Protein AF-A0AAN8IEJ6-F1 (afdb_monomer)

Solvent-accessible surface area (backbone atoms only — not comparable to full-atom values): 10299 Å² total; per-residue (Å²): 140,83,86,82,82,81,81,81,78,80,77,77,80,78,71,80,78,76,84,68,76,41,71,84,21,54,38,73,92,54,50,88,77,62,82,67,82,47,69,69,46,68,77,60,59,61,38,19,25,34,42,68,48,77,97,49,30,25,40,36,41,30,32,62,88,28,48,74,66,34,48,52,48,31,39,48,21,32,50,74,66,76,35,41,46,28,33,42,37,36,37,51,30,57,51,73,94,33,45,66,65,56,45,32,84,62,29,56,61,30,29,32,41,37,38,34,44,41,66,51,95,60,50,49,44,66,50,64,60,29,47,53,73,24,31,83,40,28,25,35,44,34,48,27,35,32,46,29,58,54,79,52,68,32,53,45,66,29,66,45,37,75,43,81,43,64,49,73,41,53,58,83,58,85,64,62,80,54,52,70,70,51,74,132

Sequence (184 aa):
MRLFVVVAVLASTVTPRQIVTVPGCPDLDVLETEVDTSADFLNNLLLCFCKVQEKGNVDVSCLYGSSLEHLGKATTAVKKANLTTNKITFQHIEFADTRLPSFAELAPALASLEIRECTNPEPLIVLENTFKGLETTLKNLTIDSCSLKEIPAAITDLEQLETLVLSNNKIEHVHAPRLSNKKE

Structure (mmCIF, N/CA/C/O backbone):
data_AF-A0AAN8IEJ6-F1
#
_entry.id   AF-A0AAN8IEJ6-F1
#
loop_
_atom_site.group_PDB
_atom_site.id
_atom_site.type_symbol
_atom_site.label_atom_id
_atom_site.label_alt_id
_atom_site.label_comp_id
_atom_site.label_asym_id
_atom_site.label_entity_id
_atom_site.label_seq_id
_atom_site.pdbx_PDB_ins_code
_atom_site.Cartn_x
_atom_site.Cartn_y
_atom_site.Cartn_z
_atom_site.occupancy
_atom_site.B_iso_or_equiv
_atom_site.auth_seq_id
_atom_site.auth_comp_id
_atom_site.auth_asym_id
_atom_site.auth_atom_id
_atom_site.pdbx_PDB_model_num
ATOM 1 N N . MET A 1 1 ? -59.246 -37.304 21.573 1.00 38.09 1 MET A N 1
ATOM 2 C CA . MET A 1 1 ? -57.785 -37.123 21.691 1.00 38.09 1 MET A CA 1
ATOM 3 C C . MET A 1 1 ? -57.309 -36.363 20.453 1.00 38.09 1 MET A C 1
ATOM 5 O O . MET A 1 1 ? -57.205 -3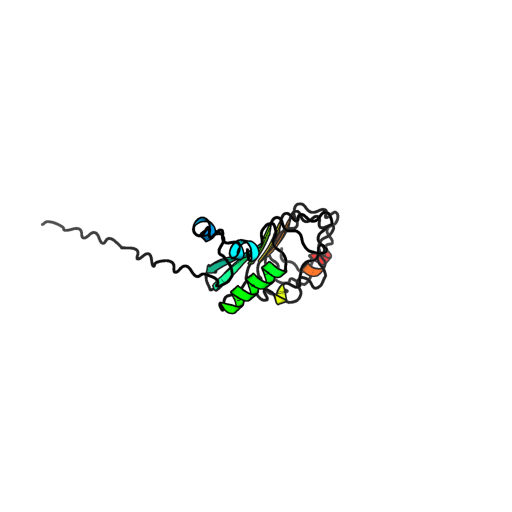6.964 19.396 1.00 38.09 1 MET A O 1
ATOM 9 N N . ARG A 1 2 ? -57.182 -35.029 20.524 1.00 38.94 2 ARG A N 1
ATOM 10 C CA . ARG A 1 2 ? -56.687 -34.186 19.418 1.00 38.94 2 ARG A CA 1
ATOM 11 C C . ARG A 1 2 ? -55.358 -33.581 19.863 1.00 38.94 2 ARG A C 1
ATOM 13 O O . ARG A 1 2 ? -55.323 -32.864 20.857 1.00 38.94 2 ARG A O 1
ATOM 20 N N . LEU A 1 3 ? -54.289 -33.955 19.169 1.00 35.56 3 LEU A N 1
ATOM 21 C CA . LEU A 1 3 ? -52.918 -33.532 19.430 1.00 35.56 3 LEU A CA 1
ATOM 22 C C . LEU A 1 3 ? -52.717 -32.150 18.784 1.00 35.56 3 LEU A C 1
ATOM 24 O O . LEU A 1 3 ? -52.761 -32.039 17.561 1.00 35.56 3 LEU A O 1
ATOM 28 N N . PHE A 1 4 ? -52.562 -31.095 19.585 1.00 39.72 4 PHE A N 1
ATOM 29 C CA . PHE A 1 4 ? -52.187 -29.770 19.084 1.00 39.72 4 PHE A CA 1
ATOM 30 C C . PHE A 1 4 ? -50.665 -29.716 18.933 1.00 39.72 4 PHE A C 1
ATOM 32 O O . PHE A 1 4 ? -49.935 -29.761 19.920 1.00 39.72 4 PHE A O 1
ATOM 39 N N . VAL A 1 5 ? -50.189 -29.648 17.690 1.00 43.25 5 VAL A N 1
ATOM 40 C CA . VAL A 1 5 ? -48.779 -29.405 17.367 1.00 43.25 5 VAL A CA 1
ATOM 41 C C . VAL A 1 5 ? -48.543 -27.898 17.440 1.00 43.25 5 VAL A C 1
ATOM 43 O O . VAL A 1 5 ? -49.084 -27.142 16.636 1.00 43.25 5 VAL A O 1
ATOM 46 N N . VAL A 1 6 ? -47.760 -27.455 18.424 1.00 44.28 6 VAL A N 1
ATOM 47 C CA . VAL A 1 6 ? -47.304 -26.065 18.533 1.00 44.28 6 VAL A CA 1
ATOM 48 C C . VAL A 1 6 ? -46.067 -25.916 17.652 1.00 44.28 6 VAL A C 1
ATOM 50 O O . VAL A 1 6 ? -44.999 -26.426 17.979 1.00 44.28 6 VAL A O 1
ATOM 53 N N . VAL A 1 7 ? -46.217 -25.246 16.510 1.00 43.94 7 VAL A N 1
ATOM 54 C CA . VAL A 1 7 ? -45.091 -24.869 15.648 1.00 43.94 7 VAL A CA 1
ATOM 55 C C . VAL A 1 7 ? -44.471 -23.596 16.224 1.00 43.94 7 VAL A C 1
ATOM 57 O O . VAL A 1 7 ? -45.049 -22.516 16.128 1.00 43.94 7 VAL A O 1
ATOM 60 N N . ALA A 1 8 ? -43.305 -23.728 16.856 1.00 41.97 8 ALA A N 1
ATOM 61 C CA . ALA A 1 8 ? -42.505 -22.594 17.300 1.00 41.97 8 ALA A CA 1
ATOM 62 C C . ALA A 1 8 ? -41.765 -21.998 16.092 1.00 41.97 8 ALA A C 1
ATOM 64 O O . ALA A 1 8 ? -40.787 -22.563 15.605 1.00 41.97 8 ALA A O 1
ATOM 65 N N . VAL A 1 9 ? -42.252 -20.864 15.588 1.00 47.72 9 VAL A N 1
ATOM 66 C CA . VAL A 1 9 ? -41.542 -20.070 14.580 1.00 47.72 9 VAL A CA 1
ATOM 67 C C . VAL A 1 9 ? -40.435 -19.305 15.301 1.00 47.72 9 VAL A C 1
ATOM 69 O O . VAL A 1 9 ? -40.700 -18.358 16.039 1.00 47.72 9 VAL A O 1
ATOM 72 N N . LEU A 1 10 ? -39.188 -19.742 15.118 1.00 44.03 10 LEU A N 1
ATOM 73 C CA . LEU A 1 10 ? -38.006 -18.998 15.545 1.00 44.03 10 LEU A CA 1
ATOM 74 C C . LEU A 1 10 ? -37.894 -17.742 14.673 1.00 44.03 10 LEU A C 1
ATOM 76 O O . LEU A 1 10 ? -37.403 -17.795 13.549 1.00 44.03 10 LEU A O 1
ATOM 80 N N . ALA A 1 11 ? -38.381 -16.612 15.182 1.00 46.47 11 ALA A N 1
ATOM 81 C CA . ALA A 1 11 ? -38.105 -15.310 14.598 1.00 46.47 11 ALA A CA 1
ATOM 82 C C . ALA A 1 11 ? -36.623 -14.986 14.838 1.00 46.47 11 ALA A C 1
ATOM 84 O O . ALA A 1 11 ? -36.228 -14.609 15.940 1.00 46.47 11 ALA A O 1
ATOM 85 N N . SER A 1 12 ? -35.789 -15.166 13.814 1.00 42.94 12 SER A N 1
ATOM 86 C CA . SER A 1 12 ? -34.433 -14.629 13.805 1.00 42.94 12 SER A CA 1
ATOM 87 C C . SER A 1 12 ? -34.532 -13.106 13.859 1.00 42.94 12 SER A C 1
ATOM 89 O O . SER A 1 12 ? -34.929 -12.469 12.882 1.00 42.94 12 SER A O 1
ATOM 91 N N . THR A 1 13 ? -34.211 -12.520 15.009 1.00 40.16 13 THR A N 1
ATOM 92 C CA . THR A 1 13 ? -34.072 -11.073 15.160 1.00 40.16 13 THR A CA 1
ATOM 93 C C . THR A 1 13 ? -32.871 -10.629 14.334 1.00 40.16 13 THR A C 1
ATOM 95 O O . THR A 1 13 ? -31.732 -10.705 14.791 1.00 40.16 13 THR A O 1
ATOM 98 N N . VAL A 1 14 ? -33.117 -10.205 13.096 1.00 42.81 14 VAL A N 1
ATOM 99 C CA . VAL A 1 14 ? -32.136 -9.466 12.303 1.00 42.81 14 VAL A CA 1
ATOM 100 C C . VAL A 1 14 ? -31.975 -8.121 13.001 1.00 42.81 14 VAL A C 1
ATOM 102 O O . VAL A 1 14 ? -32.849 -7.259 12.919 1.00 42.81 14 VAL A O 1
ATOM 105 N N . THR A 1 15 ? -30.902 -7.964 13.771 1.00 43.47 15 THR A N 1
ATOM 106 C CA . THR A 1 15 ? -30.524 -6.656 14.299 1.00 43.47 15 THR A CA 1
ATOM 107 C C . THR A 1 15 ? -30.187 -5.753 13.111 1.00 43.47 15 THR A C 1
ATOM 109 O O . THR A 1 15 ? -29.459 -6.183 12.212 1.00 43.47 15 THR A O 1
ATOM 112 N N . PRO A 1 16 ? -30.725 -4.523 13.045 1.00 42.09 16 PRO A N 1
ATOM 113 C CA . PRO A 1 16 ? -30.372 -3.602 11.976 1.00 42.09 16 PRO A CA 1
ATOM 114 C C . PRO A 1 16 ? -28.863 -3.363 12.043 1.00 42.09 16 PRO A C 1
ATOM 116 O O . PRO A 1 16 ? -28.339 -2.944 13.076 1.00 42.09 16 PRO A O 1
ATOM 119 N N . ARG A 1 17 ? -28.157 -3.698 10.958 1.00 45.62 17 ARG A N 1
ATOM 120 C CA . ARG A 1 17 ? -26.718 -3.470 10.825 1.00 45.62 17 ARG A CA 1
ATOM 121 C C . ARG A 1 17 ? -26.519 -1.960 10.902 1.00 45.62 17 ARG A C 1
ATOM 123 O O . ARG A 1 17 ? -26.881 -1.241 9.977 1.00 45.62 17 ARG A O 1
ATOM 130 N N . GLN A 1 18 ? -26.048 -1.477 12.046 1.00 52.38 18 GLN A N 1
ATOM 131 C CA . GLN A 1 18 ? -25.755 -0.067 12.241 1.00 52.38 18 GLN A CA 1
ATOM 132 C C . GLN A 1 18 ? -24.660 0.283 11.230 1.00 52.38 18 GLN A C 1
ATOM 134 O O . GLN A 1 18 ? -23.562 -0.268 11.304 1.00 52.38 18 GLN A O 1
ATOM 139 N N . ILE A 1 19 ? -24.999 1.087 10.222 1.00 60.91 19 ILE A N 1
ATOM 140 C CA . ILE A 1 19 ? -24.061 1.489 9.173 1.00 60.91 19 ILE A CA 1
ATOM 141 C C . ILE A 1 19 ? -23.029 2.383 9.857 1.00 60.91 19 ILE A C 1
ATOM 143 O O . ILE A 1 19 ? -23.315 3.529 10.201 1.00 60.91 19 ILE A O 1
ATOM 147 N N . VAL A 1 20 ? -21.860 1.819 10.156 1.00 75.94 20 VAL A N 1
ATOM 148 C CA . VAL A 1 20 ? -20.747 2.574 10.726 1.00 75.94 20 VAL A CA 1
ATOM 149 C C . VAL A 1 20 ? -20.082 3.298 9.566 1.00 75.94 20 VAL A C 1
ATOM 151 O O . VAL A 1 20 ? -19.480 2.663 8.708 1.00 75.94 20 VAL A O 1
ATOM 154 N N . THR A 1 21 ? -20.226 4.617 9.526 1.00 87.56 21 THR A N 1
ATOM 155 C CA . THR A 1 21 ? -19.578 5.477 8.532 1.00 87.56 21 THR A CA 1
ATOM 156 C C . THR A 1 21 ? -18.294 6.075 9.105 1.00 87.56 21 THR A C 1
ATOM 158 O O . THR A 1 21 ? -18.127 6.164 10.325 1.00 87.56 21 THR A O 1
ATOM 161 N N . VAL A 1 22 ? -17.372 6.494 8.235 1.00 92.19 22 VAL A N 1
ATOM 162 C CA . VAL A 1 22 ? -16.160 7.229 8.627 1.00 92.19 22 VAL A CA 1
ATOM 163 C C . VAL A 1 22 ? -16.370 8.713 8.308 1.00 92.19 22 VAL A C 1
ATOM 165 O O . VAL A 1 22 ? -16.327 9.093 7.139 1.00 92.19 22 VAL A O 1
ATOM 168 N N . PRO A 1 23 ? -16.598 9.593 9.302 1.00 89.94 23 PRO A N 1
ATOM 169 C CA . PRO A 1 23 ? -16.805 11.013 9.032 1.00 89.94 23 PRO A CA 1
ATOM 170 C C . PRO A 1 23 ? -15.623 11.627 8.272 1.00 89.94 23 PRO A C 1
ATOM 172 O O . PRO A 1 23 ? -14.483 11.565 8.732 1.00 89.94 23 PRO A O 1
ATOM 175 N N . GLY A 1 24 ? -15.896 12.240 7.118 1.00 87.44 24 GLY A N 1
ATOM 176 C CA . GLY A 1 24 ? -14.865 12.828 6.256 1.00 87.44 24 GLY A CA 1
ATOM 177 C C . GLY A 1 24 ? -14.123 11.830 5.359 1.00 87.44 24 GLY A C 1
ATOM 178 O O . GLY A 1 24 ? -13.125 12.212 4.754 1.00 87.44 24 GLY A O 1
ATOM 179 N N . CYS A 1 25 ? -14.590 10.582 5.259 1.00 90.69 25 CYS A N 1
ATOM 180 C CA . CYS A 1 25 ? -14.140 9.626 4.254 1.00 90.69 25 CYS A CA 1
ATOM 181 C C . CYS A 1 25 ? -15.351 8.870 3.673 1.00 90.69 25 CYS A C 1
ATOM 183 O O . CYS A 1 25 ? -15.998 8.119 4.405 1.00 90.69 25 CYS A O 1
ATOM 185 N N . PRO A 1 26 ? -15.693 9.081 2.393 1.00 89.50 26 PRO A N 1
ATOM 186 C CA . PRO A 1 26 ? -16.890 8.496 1.794 1.00 89.50 26 PRO A CA 1
ATOM 187 C C . PRO A 1 26 ? -16.795 6.970 1.678 1.00 89.50 26 PRO A C 1
ATOM 189 O O . PRO A 1 26 ? -15.717 6.437 1.428 1.00 89.50 26 PRO A O 1
ATOM 192 N N . ASP A 1 27 ? -17.923 6.272 1.811 1.00 90.06 27 ASP A N 1
ATOM 193 C CA . ASP A 1 27 ? -18.026 4.836 1.522 1.00 90.06 27 ASP A CA 1
ATOM 194 C C . ASP A 1 27 ? -18.502 4.644 0.077 1.00 90.06 27 ASP A C 1
ATOM 196 O O . ASP A 1 27 ? -19.566 5.139 -0.294 1.00 90.06 27 ASP A O 1
ATOM 200 N N . LEU A 1 28 ? -17.715 3.928 -0.732 1.00 83.25 28 LEU A N 1
ATOM 201 C CA . LEU A 1 28 ? -17.991 3.692 -2.151 1.00 83.25 28 LEU A CA 1
ATOM 202 C C . LEU A 1 28 ? -19.346 3.007 -2.378 1.00 83.25 28 LEU A C 1
ATOM 204 O O . LEU A 1 28 ? -20.030 3.330 -3.346 1.00 83.25 28 LEU A O 1
ATOM 208 N N . ASP A 1 29 ? -19.762 2.123 -1.467 1.00 80.19 29 ASP A N 1
ATOM 209 C CA . ASP A 1 29 ? -21.018 1.373 -1.587 1.00 80.19 29 ASP A CA 1
ATOM 210 C C . ASP A 1 29 ? -22.262 2.263 -1.378 1.00 80.19 29 ASP A C 1
ATOM 212 O O . ASP A 1 29 ? -23.384 1.850 -1.670 1.00 80.19 29 ASP A O 1
ATOM 216 N N . VAL A 1 30 ? -22.082 3.481 -0.854 1.00 75.38 30 VAL A N 1
ATOM 217 C CA . VAL A 1 30 ? -23.169 4.414 -0.503 1.00 75.38 30 VAL A CA 1
ATOM 218 C C . VAL A 1 30 ? -23.300 5.555 -1.525 1.00 75.38 30 VAL A C 1
ATOM 220 O O . VAL A 1 30 ? -24.336 6.220 -1.591 1.00 75.38 30 VAL A O 1
ATOM 223 N N . LEU A 1 31 ? -22.302 5.753 -2.393 1.00 64.94 31 LEU A N 1
ATOM 224 C CA . LEU A 1 31 ? -22.240 6.897 -3.317 1.00 64.94 31 LEU A CA 1
ATOM 225 C C . LEU A 1 31 ? -23.302 6.897 -4.418 1.00 64.94 31 LEU A C 1
ATOM 227 O O . LEU A 1 31 ? -23.597 7.954 -4.968 1.00 64.94 31 LEU A O 1
ATOM 231 N N . GLU A 1 32 ? -23.933 5.760 -4.713 1.00 56.06 32 GLU A N 1
ATOM 232 C CA . GLU A 1 32 ? -25.062 5.717 -5.655 1.00 56.06 32 GLU A CA 1
ATOM 233 C C . GLU A 1 32 ? -26.300 6.472 -5.130 1.00 56.06 32 GLU A C 1
ATOM 235 O O . GLU A 1 32 ? -27.191 6.817 -5.905 1.00 56.06 32 GLU A O 1
ATOM 240 N N . THR A 1 33 ? -26.359 6.753 -3.822 1.00 54.84 33 THR A N 1
ATOM 241 C CA . THR A 1 33 ? -27.535 7.351 -3.167 1.00 54.84 33 THR A CA 1
ATOM 242 C C . THR A 1 33 ? -27.399 8.839 -2.839 1.00 54.84 33 THR A C 1
ATOM 244 O O . THR A 1 33 ? -28.413 9.503 -2.622 1.00 54.84 33 THR A O 1
ATOM 247 N N . GLU A 1 34 ? -26.184 9.390 -2.872 1.00 52.91 34 GLU A N 1
ATOM 248 C CA . GLU A 1 34 ? -25.887 10.782 -2.512 1.00 52.91 34 GLU A CA 1
ATOM 249 C C . GLU A 1 34 ? -25.125 11.479 -3.645 1.00 52.91 34 GLU A C 1
ATOM 251 O O . GLU A 1 34 ? -23.946 11.807 -3.537 1.00 52.91 34 GLU A O 1
ATOM 256 N N . VAL A 1 35 ? -25.802 11.714 -4.772 1.00 54.09 35 VAL A N 1
ATOM 257 C CA . VAL A 1 35 ? -25.254 12.559 -5.842 1.00 54.09 35 VAL A CA 1
ATOM 258 C C . VAL A 1 35 ? -25.532 14.024 -5.496 1.00 54.09 35 VAL A C 1
ATOM 260 O O . VAL A 1 35 ? -26.408 14.665 -6.076 1.00 54.09 35 VAL A O 1
ATOM 263 N N . ASP A 1 36 ? -24.806 14.558 -4.513 1.00 54.06 36 ASP A N 1
ATOM 264 C CA . ASP A 1 36 ? -24.706 16.006 -4.339 1.00 54.06 36 ASP A CA 1
ATOM 265 C C . ASP A 1 36 ? -23.690 16.540 -5.360 1.00 54.06 36 ASP A C 1
ATOM 267 O O . ASP A 1 36 ? -22.479 16.432 -5.194 1.00 54.06 36 ASP A O 1
ATOM 271 N N . THR A 1 37 ? -24.184 17.088 -6.473 1.00 58.44 37 THR A N 1
ATOM 272 C CA . THR A 1 37 ? -23.353 17.641 -7.556 1.00 58.44 37 THR A CA 1
ATOM 273 C C . THR A 1 37 ? -22.782 19.026 -7.235 1.00 58.44 37 THR A C 1
ATOM 275 O O . THR A 1 37 ? -22.435 19.769 -8.159 1.00 58.44 37 THR A O 1
ATOM 278 N N . SER A 1 38 ? -22.754 19.449 -5.969 1.00 61.47 38 SER A N 1
ATOM 279 C CA . SER A 1 38 ? -22.225 20.764 -5.612 1.00 61.47 38 SER A CA 1
ATOM 280 C C . SER A 1 38 ? -20.749 20.902 -6.009 1.00 61.47 38 SER A C 1
ATOM 282 O O . SER A 1 38 ?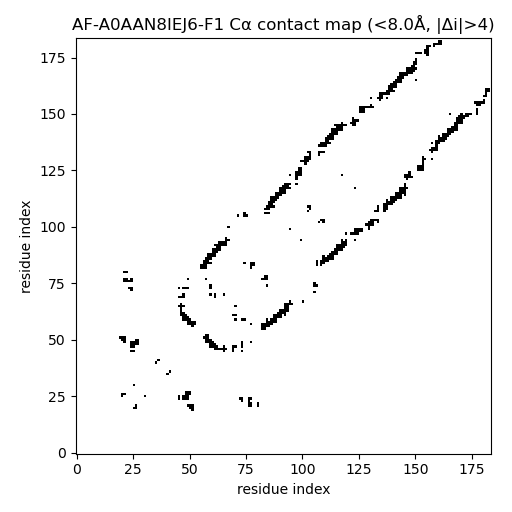 -19.956 19.961 -5.949 1.00 61.47 38 SER A O 1
ATOM 284 N N . ALA A 1 39 ? -20.360 22.108 -6.430 1.00 57.28 39 ALA A N 1
ATOM 285 C CA . ALA A 1 39 ? -18.979 22.395 -6.814 1.00 57.28 39 ALA A CA 1
ATOM 286 C C . ALA A 1 39 ? -17.996 22.140 -5.657 1.00 57.28 39 ALA A C 1
ATOM 288 O O . ALA A 1 39 ? -16.876 21.705 -5.896 1.00 57.28 39 ALA A O 1
ATOM 289 N N . ASP A 1 40 ? -18.426 22.340 -4.408 1.00 57.72 40 ASP A N 1
ATOM 290 C CA . ASP A 1 40 ? -17.618 22.055 -3.219 1.00 57.72 40 ASP A CA 1
ATOM 291 C C . ASP A 1 40 ? -17.417 20.553 -2.991 1.00 57.72 40 ASP A C 1
ATOM 293 O O . ASP A 1 40 ? -16.341 20.155 -2.544 1.00 57.72 40 ASP A O 1
ATOM 297 N N . PHE A 1 41 ? -18.403 19.717 -3.335 1.00 60.38 41 PHE A N 1
ATOM 298 C CA . PHE A 1 41 ? -18.257 18.262 -3.324 1.00 60.38 41 PHE A CA 1
ATOM 299 C C . PHE A 1 41 ? -17.288 17.794 -4.413 1.00 60.38 41 PHE A C 1
ATOM 301 O O . PHE A 1 41 ? -16.382 17.018 -4.128 1.00 60.38 41 PHE A O 1
ATOM 308 N N . LEU A 1 42 ? -17.406 18.324 -5.635 1.00 59.03 42 LEU A N 1
ATOM 309 C CA . LEU A 1 42 ? -16.498 17.993 -6.742 1.00 59.03 42 LEU A CA 1
ATOM 310 C C . LEU A 1 42 ? -15.059 18.479 -6.492 1.00 59.03 42 LEU A C 1
ATOM 312 O O . LEU A 1 42 ? -14.109 17.782 -6.836 1.00 59.03 42 LEU A O 1
ATOM 316 N N . ASN A 1 43 ? -14.890 19.640 -5.853 1.00 53.72 43 ASN A N 1
ATOM 317 C CA . ASN A 1 43 ? -13.579 20.199 -5.502 1.00 53.72 43 ASN A CA 1
ATOM 318 C C . ASN A 1 43 ? -12.935 19.519 -4.280 1.00 53.72 43 ASN A C 1
ATOM 320 O O . ASN A 1 43 ? -11.718 19.584 -4.121 1.00 53.72 43 ASN A O 1
ATOM 324 N N . ASN A 1 44 ? -13.730 18.868 -3.424 1.00 56.53 44 ASN A N 1
ATOM 325 C CA . ASN A 1 44 ? -13.264 18.093 -2.268 1.00 56.53 44 ASN A CA 1
ATOM 326 C C . ASN A 1 44 ? -13.477 16.589 -2.445 1.00 56.53 44 ASN A C 1
ATOM 328 O O . ASN A 1 44 ? -13.488 15.864 -1.446 1.00 56.53 44 ASN A O 1
ATOM 332 N N . LEU A 1 45 ? -13.668 16.126 -3.684 1.00 62.97 45 LEU A N 1
ATOM 333 C CA . LEU A 1 45 ? -13.959 14.732 -3.967 1.00 62.97 45 LEU A CA 1
ATOM 334 C C . LEU A 1 45 ? -12.777 13.893 -3.4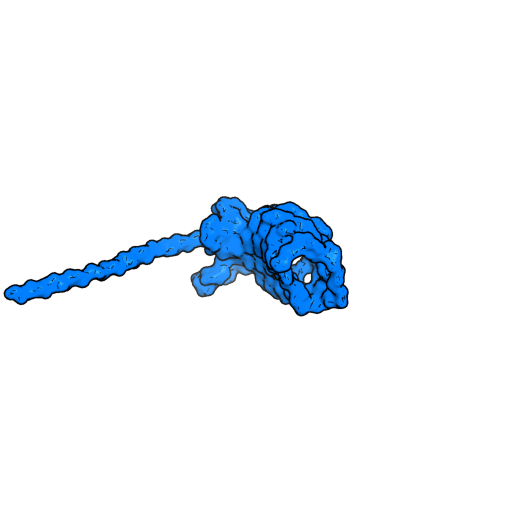78 1.00 62.97 45 LEU A C 1
ATOM 336 O O . LEU A 1 45 ? -11.720 13.833 -4.103 1.00 62.97 45 LEU A O 1
ATOM 340 N N . LEU A 1 46 ? -12.937 13.281 -2.307 1.00 65.44 46 LEU A N 1
ATOM 341 C CA . LEU A 1 46 ? -11.994 12.302 -1.809 1.00 65.44 46 LEU A CA 1
ATOM 342 C C . LEU A 1 46 ? -12.103 11.094 -2.728 1.00 65.44 46 LEU A C 1
ATOM 344 O O . LEU A 1 46 ? -13.063 10.336 -2.669 1.00 65.44 46 LEU A O 1
ATOM 348 N N . LEU A 1 47 ? -11.096 10.931 -3.578 1.00 84.12 47 LEU A N 1
ATOM 349 C CA . LEU A 1 47 ? -10.982 9.788 -4.482 1.00 84.12 47 LEU A CA 1
ATOM 350 C C . LEU A 1 47 ? -10.461 8.524 -3.762 1.00 84.12 47 LEU A C 1
ATOM 352 O O . LEU A 1 47 ? -10.339 7.457 -4.366 1.00 84.12 47 LEU A O 1
ATOM 356 N N . CYS A 1 48 ? -10.217 8.641 -2.449 1.00 94.06 48 CYS A N 1
ATOM 357 C CA . CYS A 1 48 ? -10.043 7.523 -1.533 1.00 94.06 48 CYS A CA 1
ATOM 358 C C . CYS A 1 48 ? -11.297 7.332 -0.670 1.00 94.06 48 CYS A C 1
ATOM 360 O O . CYS A 1 48 ? -11.753 8.263 -0.006 1.00 94.06 48 CYS A O 1
ATOM 362 N N . PHE A 1 49 ? -11.791 6.100 -0.641 1.00 93.94 49 PHE A N 1
ATOM 363 C CA . PHE A 1 49 ? -13.027 5.686 0.013 1.00 93.94 49 PHE A CA 1
ATOM 364 C C . PHE A 1 49 ? -12.732 4.792 1.214 1.00 93.94 49 PHE A C 1
ATOM 366 O O . PHE A 1 49 ? -11.762 4.034 1.190 1.00 93.94 49 PHE A O 1
ATOM 373 N N . CYS A 1 50 ? -13.567 4.855 2.246 1.00 95.12 50 CYS A N 1
ATOM 374 C CA . CYS A 1 50 ? -13.425 4.084 3.472 1.00 95.12 50 CYS A CA 1
ATOM 375 C C . CYS 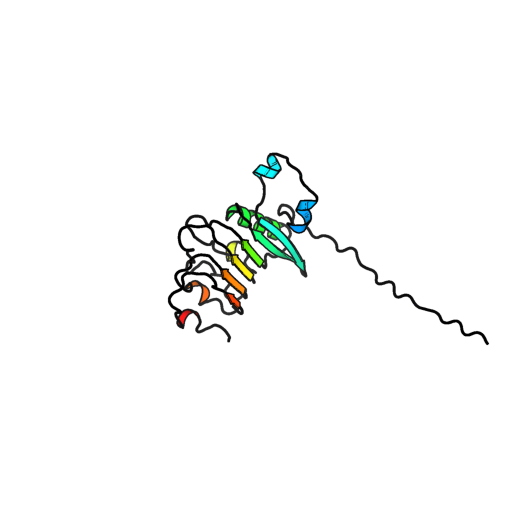A 1 50 ? -14.625 3.168 3.669 1.00 95.12 50 CYS A C 1
ATOM 377 O O . CYS A 1 50 ? -15.745 3.639 3.849 1.00 95.12 50 CYS A O 1
ATOM 379 N N . LYS A 1 51 ? -14.359 1.866 3.735 1.00 94.94 51 LYS A N 1
ATOM 380 C CA . LYS A 1 51 ? -15.357 0.855 4.067 1.00 94.94 51 LYS A CA 1
ATOM 381 C C . LYS A 1 51 ? -15.044 0.243 5.419 1.00 94.94 51 LYS A C 1
ATOM 383 O O . LYS A 1 51 ? -13.970 -0.328 5.619 1.00 94.94 51 LYS A O 1
ATOM 388 N N . VAL A 1 52 ? -15.976 0.367 6.358 1.00 95.38 52 VAL A N 1
ATOM 389 C CA . VAL A 1 52 ? -15.813 -0.209 7.695 1.00 95.38 52 VAL A CA 1
ATOM 390 C C . VAL A 1 52 ? -16.081 -1.710 7.639 1.00 95.38 52 VAL A C 1
ATOM 392 O O . VAL A 1 52 ? -17.135 -2.166 7.198 1.00 95.38 52 VAL A O 1
ATOM 395 N N . GLN A 1 53 ? -15.108 -2.475 8.112 1.00 94.31 53 GLN A N 1
ATOM 396 C CA . GLN A 1 53 ? -15.168 -3.916 8.281 1.00 94.31 53 GLN A CA 1
ATOM 397 C C . GLN A 1 53 ? -15.496 -4.276 9.736 1.00 94.31 53 GLN A C 1
ATOM 399 O O . GLN A 1 53 ? -15.692 -3.428 10.612 1.00 94.31 53 GLN A O 1
ATOM 404 N N . GLU A 1 54 ? -15.564 -5.573 10.021 1.00 90.06 54 GLU A N 1
ATOM 405 C CA . GLU A 1 54 ? -15.760 -6.056 11.384 1.00 90.06 54 GLU A CA 1
ATOM 406 C C . GLU A 1 54 ? -14.654 -5.568 12.336 1.00 90.06 54 GLU A C 1
ATOM 408 O O . GLU A 1 54 ? -13.515 -5.315 11.940 1.00 90.06 54 GLU A O 1
ATOM 413 N N . LYS A 1 55 ? -14.989 -5.477 13.630 1.00 89.44 55 LYS A N 1
ATOM 414 C CA . LYS A 1 55 ? -14.047 -5.145 14.717 1.00 89.44 55 LYS A CA 1
ATOM 415 C C . LYS A 1 55 ? -13.366 -3.771 14.589 1.00 89.44 55 LYS A C 1
ATOM 417 O O . LYS A 1 55 ? -12.348 -3.543 15.232 1.00 89.44 55 LYS A O 1
ATOM 422 N N . GLY A 1 56 ? -13.938 -2.850 13.810 1.00 92.12 56 GLY A N 1
ATOM 423 C CA . GLY A 1 56 ? -13.437 -1.478 13.680 1.00 92.12 56 GLY A CA 1
ATOM 424 C C . GLY A 1 56 ? -12.253 -1.321 12.721 1.00 92.12 56 GLY A C 1
ATOM 425 O O . GLY A 1 56 ? -11.595 -0.278 12.725 1.00 92.12 56 GLY A O 1
ATOM 426 N N . ASN A 1 57 ? -11.985 -2.340 11.902 1.00 96.81 57 ASN A N 1
ATOM 427 C CA . ASN A 1 57 ? -11.047 -2.229 10.793 1.00 96.81 57 ASN A CA 1
ATOM 428 C C . ASN A 1 57 ? -11.679 -1.453 9.638 1.00 96.81 57 ASN A C 1
ATOM 430 O O . ASN A 1 57 ? -12.891 -1.496 9.439 1.00 96.81 57 ASN A O 1
ATOM 434 N N . VAL A 1 58 ? -10.853 -0.758 8.868 1.00 97.69 58 VAL A N 1
ATOM 435 C CA . VAL A 1 58 ? -11.276 0.004 7.697 1.00 97.69 58 VAL A CA 1
ATOM 436 C C . VAL A 1 58 ? -10.405 -0.361 6.512 1.00 97.69 58 VAL A C 1
ATOM 438 O O . VAL A 1 58 ? -9.170 -0.357 6.605 1.00 97.69 58 VAL A O 1
ATOM 441 N N . ASP A 1 59 ? -11.078 -0.629 5.400 1.00 97.81 59 ASP A N 1
ATOM 442 C CA . ASP A 1 59 ? -10.468 -0.782 4.093 1.00 97.81 59 ASP A CA 1
ATOM 443 C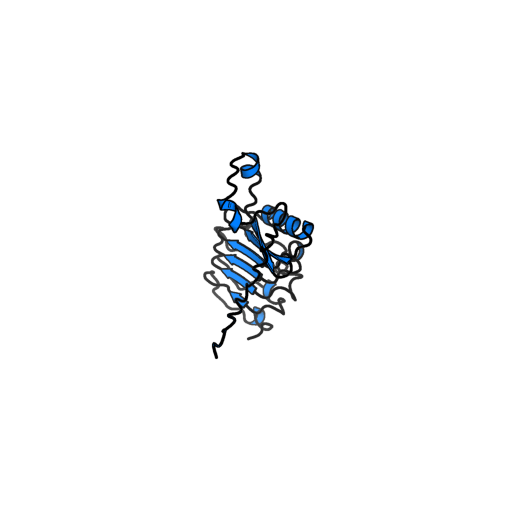 C . ASP A 1 59 ? -10.510 0.572 3.389 1.00 97.81 59 ASP A C 1
ATOM 445 O O . ASP A 1 59 ? -11.584 1.134 3.161 1.00 97.81 59 ASP A O 1
ATOM 449 N N . VAL A 1 60 ? -9.335 1.099 3.054 1.00 97.81 60 VAL A N 1
ATOM 450 C CA . VAL A 1 60 ? -9.192 2.340 2.295 1.00 97.81 60 VAL A CA 1
ATOM 451 C C . VAL A 1 60 ? -8.912 1.997 0.837 1.00 97.81 60 VAL A C 1
ATOM 453 O O . VAL A 1 60 ? -7.946 1.296 0.540 1.00 97.81 60 VAL A O 1
ATOM 456 N N . SER A 1 61 ? -9.743 2.487 -0.077 1.00 97.25 61 SER A N 1
ATOM 457 C CA . SER A 1 61 ? -9.622 2.233 -1.517 1.00 97.25 61 SER A CA 1
ATOM 458 C C . SER A 1 61 ? -9.450 3.543 -2.270 1.00 97.25 61 SER A C 1
ATOM 460 O O . SER A 1 61 ? -10.369 4.348 -2.303 1.00 97.25 61 SER A O 1
ATOM 462 N N . CYS A 1 62 ? -8.283 3.758 -2.866 1.00 96.19 62 CYS A N 1
ATOM 463 C CA . CYS A 1 62 ? -7.952 4.925 -3.675 1.00 96.19 62 CYS A CA 1
ATOM 464 C C . CYS A 1 62 ? -8.034 4.571 -5.162 1.00 96.19 62 CYS A C 1
ATOM 466 O O . CYS A 1 62 ? -7.342 3.664 -5.631 1.00 96.19 62 CYS A O 1
ATOM 468 N N . LEU A 1 63 ? -8.882 5.291 -5.893 1.00 92.62 63 LEU A N 1
ATOM 469 C CA . LEU A 1 63 ? -9.168 5.039 -7.306 1.00 92.62 63 LEU A CA 1
ATOM 470 C C . LEU A 1 63 ? -8.552 6.112 -8.209 1.00 92.62 63 LEU A C 1
ATOM 472 O O . LEU A 1 63 ? -7.937 7.067 -7.729 1.00 92.62 63 LEU A O 1
ATOM 476 N N . TYR A 1 64 ? -8.741 5.962 -9.518 1.00 89.38 64 TYR A N 1
ATOM 477 C CA . TYR A 1 64 ? -8.283 6.906 -10.534 1.00 89.38 64 TYR A CA 1
ATOM 478 C C . TYR A 1 64 ? -8.474 8.377 -10.132 1.00 89.38 64 TYR A C 1
ATOM 480 O O . TYR A 1 64 ? -9.543 8.793 -9.684 1.00 89.38 64 TYR A O 1
ATOM 488 N N . GLY A 1 65 ? -7.405 9.158 -10.301 1.00 87.75 65 GLY A N 1
ATOM 489 C CA . GLY A 1 65 ? -7.330 10.568 -9.921 1.00 87.75 65 GLY A CA 1
ATOM 490 C C . GLY A 1 65 ? -6.962 10.826 -8.453 1.00 87.75 65 GLY A C 1
ATOM 491 O O . GLY A 1 65 ? -6.701 11.976 -8.099 1.00 87.75 65 GLY A O 1
ATOM 492 N N . SER A 1 66 ? -6.898 9.801 -7.590 1.00 91.19 66 SER A N 1
ATOM 493 C CA . SER A 1 66 ? -6.416 9.998 -6.216 1.00 91.19 66 SER A CA 1
ATOM 494 C C . SER A 1 66 ? -4.936 10.360 -6.179 1.00 91.19 66 SER A C 1
ATOM 496 O O . SER A 1 66 ? -4.164 10.096 -7.094 1.00 91.19 66 SER A O 1
ATOM 498 N N . SER A 1 67 ? -4.525 10.901 -5.038 1.00 92.38 67 SER A N 1
ATOM 499 C CA . SER A 1 67 ? -3.143 11.252 -4.732 1.00 92.38 67 SER A CA 1
ATOM 500 C C . SER A 1 67 ? -2.811 10.801 -3.311 1.00 92.38 67 SER A C 1
ATOM 502 O O . SER A 1 67 ? -3.696 10.424 -2.537 1.00 92.38 67 SER A O 1
ATOM 504 N N . LEU A 1 68 ? -1.538 10.885 -2.928 1.00 93.19 68 LEU A N 1
ATOM 505 C CA . LEU A 1 68 ? -1.121 10.585 -1.556 1.00 93.19 68 LEU A CA 1
ATOM 506 C C . LEU A 1 68 ? -1.732 11.550 -0.524 1.00 93.19 68 LEU A C 1
ATOM 508 O O . LEU A 1 68 ? -1.916 11.169 0.630 1.00 93.19 68 LEU A O 1
ATOM 512 N N . GLU A 1 69 ? -2.113 12.764 -0.935 1.00 92.62 69 GLU A N 1
ATOM 513 C CA . GLU A 1 69 ? -2.866 13.689 -0.082 1.00 92.62 69 GLU A CA 1
ATOM 514 C C . GLU A 1 69 ? -4.264 13.139 0.234 1.00 92.62 69 GLU A C 1
ATOM 516 O O . GLU A 1 69 ? -4.695 13.170 1.388 1.00 92.62 69 GLU A O 1
ATOM 521 N N . HIS A 1 70 ? -4.954 12.580 -0.767 1.00 93.88 70 HIS A N 1
ATOM 522 C CA . HIS A 1 70 ? -6.255 11.937 -0.572 1.00 93.88 70 HIS A CA 1
ATOM 523 C C . HIS A 1 70 ? -6.150 10.745 0.385 1.00 93.88 70 HIS A C 1
ATOM 525 O O . HIS A 1 70 ? -6.964 10.633 1.304 1.00 93.88 70 HIS A O 1
ATOM 531 N N . LEU A 1 71 ? -5.111 9.913 0.238 1.00 96.25 71 LEU A N 1
ATOM 532 C CA . LEU A 1 71 ? -4.849 8.826 1.181 1.00 96.25 71 LEU A CA 1
ATOM 533 C C . LEU A 1 71 ? -4.627 9.368 2.600 1.00 96.25 71 LEU A C 1
ATOM 535 O O . LEU A 1 71 ? -5.229 8.866 3.545 1.00 96.25 71 LEU A O 1
ATOM 539 N N . GLY A 1 72 ? -3.803 10.408 2.757 1.00 96.12 72 GLY A N 1
ATOM 540 C CA . GLY A 1 72 ? -3.534 11.024 4.057 1.00 96.12 72 GLY A CA 1
ATOM 541 C C . GLY A 1 72 ? -4.785 11.587 4.734 1.00 96.12 72 GLY A C 1
ATOM 542 O O . GLY A 1 72 ? -4.965 11.421 5.944 1.00 96.12 72 GLY A O 1
ATOM 543 N N . LYS A 1 73 ? -5.691 12.208 3.968 1.00 95.06 73 LYS A N 1
ATOM 544 C CA . LYS A 1 73 ? -6.993 12.669 4.474 1.00 95.06 73 LYS A CA 1
ATOM 545 C C . LYS A 1 73 ? -7.863 11.491 4.921 1.00 95.06 73 LYS A C 1
ATOM 547 O O . LYS A 1 73 ? -8.389 11.532 6.034 1.00 95.06 73 LYS A O 1
ATOM 552 N N . ALA A 1 74 ? -7.953 10.434 4.111 1.00 96.44 74 ALA A N 1
ATOM 553 C CA . ALA A 1 74 ? -8.728 9.235 4.428 1.00 96.44 74 ALA A CA 1
ATOM 554 C C . ALA A 1 74 ? -8.223 8.540 5.704 1.00 96.44 74 ALA A C 1
ATOM 556 O O . ALA A 1 74 ? -8.995 8.320 6.636 1.00 96.44 74 ALA A O 1
ATOM 557 N N . THR A 1 75 ? -6.920 8.268 5.822 1.00 97.62 75 THR A N 1
ATOM 558 C CA . THR A 1 75 ? -6.359 7.624 7.024 1.00 97.62 75 THR A CA 1
ATOM 559 C C . THR A 1 75 ? -6.458 8.509 8.266 1.00 97.62 75 THR A C 1
ATOM 561 O O . THR A 1 75 ? -6.707 8.014 9.368 1.00 97.62 75 THR A O 1
ATOM 564 N N . THR A 1 76 ? -6.356 9.832 8.107 1.00 97.44 76 THR A N 1
ATOM 565 C CA . THR A 1 76 ? -6.610 10.785 9.195 1.00 97.44 76 THR A CA 1
ATOM 566 C C . THR A 1 76 ? -8.067 10.740 9.660 1.00 97.44 76 THR A C 1
ATOM 568 O O . THR A 1 76 ? -8.317 10.783 10.865 1.00 97.44 76 THR A O 1
ATOM 571 N N . ALA A 1 77 ? -9.029 10.646 8.738 1.00 96.38 77 ALA A N 1
ATOM 572 C CA . ALA A 1 77 ? -10.448 10.513 9.062 1.00 96.38 77 ALA A CA 1
ATOM 573 C C . ALA A 1 77 ? -10.730 9.209 9.826 1.00 96.38 77 ALA A C 1
ATOM 575 O O . ALA A 1 77 ? -11.359 9.243 10.884 1.00 96.38 77 ALA A O 1
ATOM 576 N N . VAL A 1 78 ? -10.162 8.087 9.368 1.00 97.25 78 VAL A N 1
ATOM 577 C CA . VAL A 1 78 ? -10.234 6.787 10.061 1.00 97.25 78 VAL A CA 1
ATOM 578 C C . VAL A 1 78 ? -9.701 6.894 11.491 1.00 97.25 78 VAL A C 1
ATOM 580 O O . VAL A 1 78 ? -10.387 6.514 12.442 1.00 97.25 78 VAL A O 1
ATOM 583 N N . LYS A 1 79 ? -8.520 7.496 11.670 1.00 97.12 79 LYS A N 1
ATOM 584 C CA . LYS A 1 79 ? -7.920 7.702 12.994 1.00 97.12 79 LYS A CA 1
ATOM 585 C C . LYS A 1 79 ? -8.786 8.585 13.897 1.00 97.12 79 LYS A C 1
ATOM 587 O O . LYS A 1 79 ? -8.953 8.271 15.072 1.00 97.12 79 LYS A O 1
ATOM 592 N N . LYS A 1 80 ? -9.356 9.676 13.370 1.00 97.19 80 LYS A N 1
ATOM 593 C CA . LYS A 1 80 ? -10.267 10.568 14.117 1.00 97.19 80 LYS A CA 1
ATOM 594 C C . LYS A 1 80 ? -11.550 9.863 14.560 1.00 97.19 80 LYS A C 1
ATOM 596 O O . LYS A 1 80 ? -12.099 10.219 15.598 1.00 97.19 80 LYS A O 1
ATOM 601 N N . ALA A 1 81 ? -11.999 8.864 13.805 1.00 96.38 81 ALA A N 1
ATOM 602 C CA . ALA A 1 81 ? -13.137 8.022 14.154 1.00 96.38 81 ALA A CA 1
ATOM 603 C C . ALA A 1 81 ? -12.799 6.917 15.179 1.00 96.38 81 ALA A C 1
ATOM 605 O O . ALA A 1 81 ? -13.673 6.123 15.514 1.00 96.38 81 ALA A O 1
ATOM 606 N N . ASN A 1 82 ? -11.560 6.858 15.693 1.00 96.62 82 ASN A N 1
ATOM 607 C CA . ASN A 1 82 ? -11.049 5.773 16.545 1.00 96.62 82 ASN A CA 1
ATOM 608 C C . ASN A 1 82 ? -11.154 4.384 15.887 1.00 96.62 82 ASN A C 1
ATOM 610 O O . ASN A 1 82 ? -11.360 3.377 16.564 1.00 96.62 82 ASN A O 1
ATOM 614 N N . LEU A 1 83 ? -11.017 4.340 14.563 1.00 97.50 83 LEU A N 1
ATOM 615 C CA . LEU A 1 83 ? -10.990 3.121 13.764 1.00 97.50 83 LEU A CA 1
ATOM 616 C C . LEU A 1 83 ? -9.560 2.836 13.281 1.00 97.50 83 LEU A C 1
ATOM 618 O O . LEU A 1 83 ? -8.663 3.672 13.411 1.00 97.50 83 LEU A O 1
ATOM 622 N N . THR A 1 84 ? -9.341 1.645 12.723 1.00 98.06 84 THR A N 1
ATOM 623 C CA . THR A 1 84 ? -8.008 1.188 12.305 1.00 98.06 84 THR A CA 1
ATOM 624 C C . THR A 1 84 ? -7.955 0.926 10.808 1.00 98.06 84 THR A C 1
ATOM 626 O O . THR A 1 84 ? -8.638 0.035 10.314 1.00 98.06 84 THR A O 1
ATOM 629 N N . THR A 1 85 ? -7.100 1.641 10.075 1.00 98.56 85 THR A N 1
ATOM 630 C CA . THR A 1 85 ? -6.816 1.308 8.672 1.00 98.56 85 THR A CA 1
ATOM 631 C C . THR A 1 85 ? -6.022 0.008 8.614 1.00 98.56 85 THR A C 1
ATOM 633 O O . THR A 1 85 ? -4.876 -0.033 9.065 1.00 98.56 85 THR A O 1
ATOM 636 N N . ASN A 1 86 ? -6.619 -1.048 8.062 1.00 97.81 86 ASN A N 1
ATOM 637 C CA . ASN A 1 86 ? -5.995 -2.373 8.002 1.00 97.81 86 ASN A CA 1
ATOM 638 C C . ASN A 1 86 ? -5.700 -2.836 6.571 1.00 97.81 86 ASN A C 1
ATOM 640 O O . ASN A 1 86 ? -4.753 -3.598 6.360 1.00 97.81 86 ASN A O 1
ATOM 644 N N . LYS A 1 87 ? -6.454 -2.327 5.594 1.00 98.69 87 LYS A N 1
ATOM 645 C CA . LYS A 1 87 ? -6.222 -2.566 4.174 1.00 98.69 87 LYS A CA 1
ATOM 646 C C . LYS A 1 87 ? -6.142 -1.247 3.422 1.00 98.69 87 LYS A C 1
ATOM 648 O O . LYS A 1 87 ? -6.963 -0.361 3.640 1.00 98.69 87 LYS A O 1
ATOM 653 N N . ILE A 1 88 ? -5.174 -1.141 2.518 1.00 98.69 88 ILE A N 1
ATOM 654 C CA . ILE A 1 88 ? -5.094 -0.059 1.537 1.00 98.69 88 ILE A CA 1
ATOM 655 C C . ILE A 1 88 ? -5.060 -0.685 0.146 1.00 98.69 88 ILE A C 1
ATOM 657 O O . ILE A 1 88 ? -4.268 -1.591 -0.110 1.00 98.69 88 ILE A O 1
ATOM 661 N N . THR A 1 89 ? -5.918 -0.193 -0.742 1.00 98.50 89 THR A N 1
ATOM 662 C CA . THR A 1 89 ? -5.958 -0.577 -2.154 1.00 98.50 89 THR A CA 1
ATOM 663 C C . THR A 1 89 ? -5.775 0.659 -3.019 1.00 98.50 89 THR A C 1
ATOM 665 O O . THR A 1 89 ? -6.448 1.663 -2.807 1.00 98.50 89 THR A O 1
ATOM 668 N N . PHE A 1 90 ? -4.890 0.577 -4.003 1.00 97.75 90 PHE A N 1
ATOM 669 C CA . PHE A 1 90 ? -4.749 1.544 -5.081 1.00 97.75 90 PHE A CA 1
ATOM 670 C C . PHE A 1 90 ? -5.082 0.862 -6.400 1.00 97.75 90 PHE A C 1
ATOM 672 O O . PHE A 1 90 ? -4.545 -0.210 -6.687 1.00 97.75 90 PHE A O 1
ATOM 679 N N . GLN A 1 91 ? -5.936 1.491 -7.201 1.00 95.56 91 GLN A N 1
ATOM 680 C CA . GLN A 1 91 ? -6.328 0.978 -8.507 1.00 95.56 91 GLN A CA 1
ATOM 681 C C . GLN A 1 91 ? -6.358 2.106 -9.542 1.00 95.56 91 GLN A C 1
ATOM 683 O O . GLN A 1 91 ? -6.993 3.134 -9.304 1.00 95.56 91 GLN A O 1
ATOM 688 N N . HIS A 1 92 ? -5.704 1.901 -10.692 1.00 95.25 92 HIS A N 1
ATOM 689 C CA . HIS A 1 92 ? -5.590 2.906 -11.761 1.00 95.25 92 HIS A CA 1
ATOM 690 C C . HIS A 1 92 ? -4.982 4.235 -11.270 1.00 95.25 92 HIS A C 1
ATOM 692 O O . HIS A 1 92 ? -5.511 5.314 -11.537 1.00 95.25 92 HIS A O 1
ATOM 698 N N . ILE A 1 93 ? -3.890 4.155 -10.504 1.00 92.44 93 ILE A N 1
ATOM 699 C CA . ILE A 1 93 ? -3.260 5.305 -9.835 1.00 92.44 93 ILE A CA 1
ATOM 700 C C . ILE A 1 93 ? -1.965 5.725 -10.524 1.00 92.44 93 ILE A C 1
ATOM 702 O O . ILE A 1 93 ? -1.166 4.890 -10.955 1.00 92.44 93 ILE A O 1
ATOM 706 N N . GLU A 1 94 ? -1.731 7.036 -10.518 1.00 92.88 94 GLU A N 1
ATOM 707 C CA . GLU A 1 94 ? -0.441 7.645 -10.808 1.00 92.88 94 GLU A CA 1
ATOM 708 C C . GLU A 1 94 ? 0.227 8.095 -9.500 1.00 92.88 94 GLU A C 1
ATOM 710 O O . GLU A 1 94 ? -0.309 8.921 -8.758 1.00 92.88 94 GLU A O 1
ATOM 715 N N . PHE A 1 95 ? 1.412 7.563 -9.201 1.00 93.25 95 PHE A N 1
ATOM 716 C CA . PHE A 1 95 ? 2.210 8.021 -8.065 1.00 93.25 95 PHE A CA 1
ATOM 717 C C . PHE A 1 95 ? 3.123 9.172 -8.484 1.00 93.25 95 PHE A C 1
ATOM 719 O O . PHE A 1 95 ? 3.857 9.063 -9.471 1.00 93.25 95 PHE A O 1
ATOM 726 N N . ALA A 1 96 ? 3.128 10.253 -7.700 1.00 91.06 96 ALA A N 1
ATOM 727 C CA . ALA A 1 96 ? 4.073 11.350 -7.881 1.00 91.06 96 ALA A CA 1
ATOM 728 C C . ALA A 1 96 ? 5.514 10.824 -7.795 1.00 91.06 96 ALA A C 1
ATOM 730 O O . ALA A 1 96 ? 5.848 10.034 -6.906 1.00 91.06 96 ALA A O 1
ATOM 731 N N . ASP A 1 97 ? 6.349 11.221 -8.755 1.00 90.25 97 ASP A N 1
ATOM 732 C CA . ASP A 1 97 ? 7.728 10.749 -8.915 1.00 90.25 97 ASP A CA 1
ATOM 733 C C . ASP A 1 97 ? 7.882 9.219 -8.923 1.00 90.25 97 ASP A C 1
ATOM 735 O O . ASP A 1 97 ? 8.967 8.712 -8.638 1.00 90.25 97 ASP A O 1
ATOM 739 N N . THR A 1 98 ? 6.815 8.466 -9.230 1.00 92.62 98 THR A N 1
ATOM 740 C CA . THR A 1 98 ? 6.750 6.993 -9.155 1.00 92.62 98 THR A CA 1
ATOM 741 C C . THR A 1 98 ? 7.052 6.403 -7.772 1.00 92.62 98 THR A C 1
ATOM 743 O O . THR A 1 98 ? 7.422 5.236 -7.669 1.00 92.62 98 THR A O 1
ATOM 746 N N . ARG A 1 99 ? 6.923 7.177 -6.686 1.00 93.50 99 ARG A N 1
ATOM 747 C CA . ARG A 1 99 ? 7.347 6.753 -5.341 1.00 93.50 99 ARG A CA 1
ATOM 748 C C . ARG A 1 99 ? 6.177 6.425 -4.427 1.00 93.50 99 ARG A C 1
ATOM 750 O O . ARG A 1 99 ? 5.177 7.138 -4.378 1.00 93.50 99 ARG A O 1
ATOM 757 N N . LEU A 1 100 ? 6.362 5.373 -3.635 1.00 94.88 100 LEU A N 1
ATOM 758 C CA . LEU A 1 100 ? 5.460 5.028 -2.541 1.00 94.88 100 LEU A CA 1
ATOM 759 C C . LEU A 1 100 ? 5.825 5.778 -1.247 1.00 94.88 100 LEU A C 1
ATOM 761 O O . LEU A 1 100 ? 7.012 5.988 -0.980 1.00 94.88 100 LEU A O 1
ATOM 765 N N . PRO A 1 101 ? 4.830 6.157 -0.423 1.00 95.06 101 PRO A N 1
ATOM 766 C CA . PRO A 1 101 ? 5.069 6.768 0.881 1.00 95.06 101 PRO A CA 1
ATOM 767 C C . PRO A 1 101 ? 5.573 5.745 1.913 1.00 95.06 101 PRO A C 1
ATOM 769 O O . PRO A 1 101 ? 5.526 4.536 1.695 1.00 95.06 101 PRO A O 1
ATOM 772 N N . SER A 1 102 ? 5.984 6.241 3.082 1.00 95.81 102 SER A N 1
ATOM 773 C CA . SER A 1 102 ? 6.134 5.423 4.291 1.00 95.81 102 SER A CA 1
ATOM 774 C C . SER A 1 102 ? 4.746 5.050 4.819 1.00 95.81 102 SER A C 1
ATOM 776 O O . SER A 1 102 ? 4.036 5.883 5.387 1.00 95.81 102 SER A O 1
ATOM 778 N N . PHE A 1 103 ? 4.316 3.807 4.604 1.00 97.50 103 PHE A N 1
ATOM 779 C CA . PHE A 1 103 ? 2.946 3.407 4.943 1.00 97.50 103 PHE A CA 1
ATOM 780 C C . PHE A 1 103 ? 2.684 3.338 6.449 1.00 97.50 103 PHE A C 1
ATOM 782 O O . PHE A 1 103 ? 1.560 3.603 6.870 1.00 97.50 103 PHE A O 1
ATOM 789 N N . ALA A 1 104 ? 3.698 3.050 7.270 1.00 97.56 104 ALA A N 1
ATOM 790 C CA . ALA A 1 104 ? 3.542 2.972 8.724 1.00 97.56 104 ALA A CA 1
ATOM 791 C C . ALA A 1 104 ? 3.116 4.309 9.359 1.00 97.56 104 ALA A C 1
ATOM 793 O O . ALA A 1 104 ? 2.419 4.315 10.372 1.00 97.56 104 ALA A O 1
ATOM 794 N N . GLU A 1 105 ? 3.484 5.442 8.752 1.00 96.81 105 GLU A N 1
ATOM 795 C CA . GLU A 1 105 ? 3.072 6.776 9.216 1.00 96.81 105 GLU A CA 1
ATOM 796 C C . GLU A 1 105 ? 1.572 7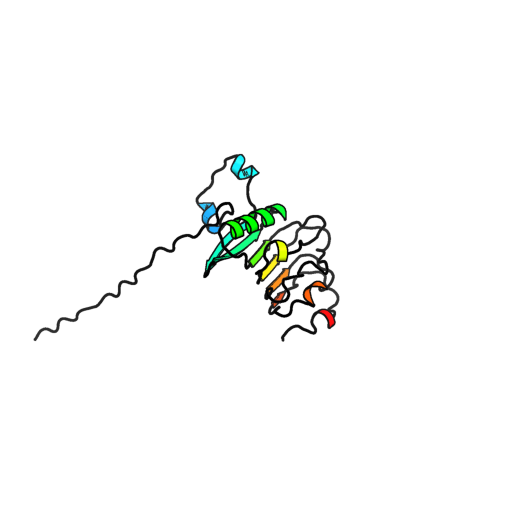.026 9.001 1.00 96.81 105 GLU A C 1
ATOM 798 O O . GLU A 1 105 ? 0.932 7.731 9.784 1.00 96.81 105 GLU A O 1
ATOM 803 N N . LEU A 1 106 ? 1.006 6.423 7.953 1.00 97.56 106 LEU A N 1
ATOM 804 C CA . LEU A 1 106 ? -0.395 6.569 7.560 1.00 97.56 106 LEU A CA 1
ATOM 805 C C . LEU A 1 106 ? -1.285 5.485 8.183 1.00 97.56 106 LEU A C 1
ATOM 807 O O . LEU A 1 106 ? -2.423 5.760 8.556 1.00 97.56 106 LEU A O 1
ATOM 811 N N . ALA A 1 107 ? -0.778 4.257 8.281 1.00 98.12 107 ALA A N 1
ATOM 812 C CA . ALA A 1 107 ? -1.496 3.075 8.739 1.00 98.12 107 ALA A CA 1
ATOM 813 C C . ALA A 1 107 ? -0.527 2.102 9.448 1.00 98.12 107 ALA A C 1
ATOM 815 O O . ALA A 1 107 ? -0.057 1.141 8.844 1.00 98.12 107 ALA A O 1
ATOM 816 N N . PRO A 1 108 ? -0.222 2.305 10.743 1.00 97.81 108 PRO A N 1
ATOM 817 C CA . PRO A 1 108 ? 0.756 1.478 11.466 1.00 97.81 108 PRO A CA 1
ATOM 818 C C . PRO A 1 108 ? 0.309 0.019 11.673 1.00 97.81 108 PRO A C 1
ATOM 820 O O . PRO A 1 108 ? 1.134 -0.857 11.910 1.00 97.81 108 PRO A O 1
ATOM 823 N N . ALA A 1 109 ? -0.994 -0.256 11.573 1.00 98.06 109 ALA A N 1
ATOM 824 C CA . ALA A 1 109 ? -1.578 -1.595 11.689 1.00 98.06 109 ALA A CA 1
ATOM 825 C C . ALA A 1 109 ? -1.967 -2.194 10.321 1.00 98.06 109 ALA A C 1
ATOM 827 O O . ALA A 1 109 ? -2.857 -3.047 10.247 1.00 98.06 109 ALA A O 1
ATOM 828 N N . LEU A 1 110 ? -1.347 -1.718 9.235 1.00 98.69 110 LEU A N 1
ATOM 829 C CA . LEU A 1 110 ? -1.626 -2.181 7.879 1.00 98.69 110 LEU A CA 1
ATOM 830 C C . LEU A 1 110 ? -1.262 -3.662 7.734 1.00 98.69 110 LEU A C 1
ATOM 832 O O . LEU A 1 110 ? -0.103 -4.035 7.884 1.00 98.69 110 LEU A O 1
ATOM 836 N N . ALA A 1 111 ? -2.251 -4.494 7.411 1.00 98.50 111 ALA A N 1
ATOM 837 C CA . ALA A 1 111 ? -2.058 -5.922 7.178 1.00 98.50 111 ALA A CA 1
ATOM 838 C C . ALA A 1 111 ? -2.119 -6.302 5.699 1.00 98.50 111 ALA A C 1
ATOM 840 O O . ALA A 1 111 ? -1.554 -7.324 5.307 1.00 98.50 111 ALA A O 1
ATOM 841 N N . SER A 1 112 ? -2.780 -5.491 4.871 1.00 98.75 112 SER A N 1
ATOM 842 C CA . SER A 1 112 ? -2.918 -5.747 3.441 1.00 98.75 112 SER A CA 1
ATOM 843 C C . SER A 1 112 ? -2.684 -4.479 2.633 1.00 98.75 112 SER A C 1
ATOM 845 O O . SER A 1 112 ? -3.369 -3.477 2.828 1.00 98.75 112 SER A O 1
ATOM 847 N N . LEU A 1 113 ? -1.754 -4.542 1.687 1.00 98.81 113 LEU A N 1
ATOM 848 C CA . LEU A 1 113 ? -1.511 -3.488 0.712 1.00 98.81 113 LEU A CA 1
ATOM 849 C C . LEU A 1 113 ? -1.647 -4.060 -0.694 1.00 98.81 113 LEU A C 1
ATOM 851 O O . LEU A 1 113 ? -0.956 -5.010 -1.058 1.00 98.81 113 LEU A O 1
ATOM 855 N N . GLU A 1 114 ? -2.525 -3.460 -1.485 1.00 98.75 114 GLU A N 1
ATOM 856 C CA . GLU A 1 114 ? -2.718 -3.813 -2.884 1.00 98.75 114 GLU A CA 1
ATOM 857 C C . GLU A 1 114 ? -2.518 -2.580 -3.757 1.00 98.75 114 GLU A C 1
ATOM 859 O O . GLU A 1 114 ? -3.161 -1.554 -3.561 1.00 98.75 114 GLU A O 1
ATOM 864 N N . ILE A 1 115 ? -1.620 -2.678 -4.728 1.00 98.44 115 ILE A N 1
ATOM 865 C CA . ILE A 1 115 ? -1.351 -1.637 -5.714 1.00 98.44 115 ILE A CA 1
ATOM 866 C C . ILE A 1 115 ? -1.497 -2.292 -7.075 1.00 98.44 115 ILE A C 1
ATOM 868 O O . ILE A 1 115 ? -0.758 -3.224 -7.389 1.00 98.44 115 ILE A O 1
ATOM 872 N N . ARG A 1 116 ? -2.487 -1.857 -7.849 1.00 98.19 116 ARG A N 1
ATOM 873 C CA . ARG A 1 116 ? -2.857 -2.485 -9.114 1.00 98.19 116 ARG A CA 1
ATOM 874 C C . ARG A 1 116 ? -2.965 -1.446 -10.214 1.00 98.19 116 ARG A C 1
ATOM 876 O O . ARG A 1 116 ? -3.492 -0.357 -9.988 1.00 98.19 116 ARG A O 1
ATOM 883 N N . GLU A 1 117 ? -2.520 -1.831 -11.405 1.00 97.12 117 GLU A N 1
ATOM 884 C CA . GLU A 1 117 ? -2.760 -1.080 -12.641 1.00 97.12 117 GLU A CA 1
ATOM 885 C C . GLU A 1 117 ? -2.199 0.351 -12.537 1.00 97.12 117 GLU A C 1
ATOM 887 O O . GLU A 1 117 ? -2.917 1.332 -12.717 1.00 97.12 117 GLU A O 1
ATOM 892 N N . CYS A 1 118 ? -0.911 0.488 -12.196 1.00 96.81 118 CYS A N 1
ATOM 893 C CA . CYS A 1 118 ? -0.278 1.806 -12.142 1.00 96.81 118 CYS A CA 1
ATOM 894 C C . CYS A 1 118 ? -0.230 2.432 -13.544 1.00 96.81 118 CYS A C 1
ATOM 896 O O . CYS A 1 118 ? 0.158 1.777 -14.512 1.00 96.81 118 CYS A O 1
ATOM 898 N N . THR A 1 119 ? -0.560 3.719 -13.651 1.00 95.00 119 THR A N 1
ATOM 899 C CA . THR A 1 119 ? -0.636 4.427 -14.942 1.00 95.00 119 THR A CA 1
ATOM 900 C C . THR A 1 119 ? 0.618 5.239 -15.272 1.00 95.00 119 THR A C 1
ATOM 902 O O . THR A 1 119 ? 0.688 5.849 -16.339 1.00 95.00 119 THR A O 1
ATOM 905 N N . ASN A 1 120 ? 1.620 5.254 -14.383 1.00 94.94 120 ASN A N 1
ATOM 906 C CA . ASN A 1 120 ? 2.895 5.924 -14.631 1.00 94.94 120 ASN A CA 1
ATOM 907 C C . ASN A 1 120 ? 3.608 5.331 -15.869 1.00 94.94 120 ASN A C 1
ATOM 909 O O . ASN A 1 120 ? 3.649 4.108 -16.025 1.00 94.94 120 ASN A O 1
ATOM 913 N N . PRO A 1 121 ? 4.235 6.167 -16.723 1.00 93.19 121 PRO A N 1
ATOM 914 C CA . PRO A 1 121 ? 5.031 5.673 -17.850 1.00 93.19 121 PRO A CA 1
ATOM 915 C C . PRO A 1 121 ? 6.321 4.978 -17.387 1.00 93.19 121 PRO A C 1
ATOM 917 O O . PRO A 1 121 ? 6.789 4.027 -18.017 1.00 93.19 121 PRO A O 1
ATOM 920 N N . GLU A 1 122 ? 6.879 5.447 -16.271 1.00 96.12 122 GLU A N 1
ATOM 921 C CA . GLU A 1 122 ? 8.089 4.915 -15.657 1.00 96.12 122 GLU A CA 1
ATOM 922 C C . GLU A 1 122 ? 7.768 3.829 -14.611 1.00 96.12 122 GLU A C 1
ATOM 924 O O . GLU A 1 122 ? 6.679 3.829 -14.029 1.00 96.12 122 GLU A O 1
ATOM 929 N N . PRO A 1 123 ? 8.704 2.896 -14.346 1.00 96.44 123 PRO A N 1
ATOM 930 C CA . PRO A 1 123 ? 8.562 1.881 -13.303 1.00 96.44 123 PRO A CA 1
ATOM 931 C C . PRO A 1 123 ? 8.248 2.466 -11.929 1.00 96.44 123 PRO A C 1
ATOM 933 O O . PRO A 1 123 ? 8.863 3.449 -11.523 1.00 96.44 123 PRO A O 1
ATOM 936 N N . LEU A 1 124 ? 7.384 1.790 -11.169 1.00 97.25 124 LEU A N 1
ATOM 937 C CA . LEU A 1 124 ? 7.200 2.103 -9.756 1.00 97.25 124 LEU A CA 1
ATOM 938 C C . LEU A 1 124 ? 8.514 1.906 -8.981 1.00 97.25 124 LEU A C 1
ATOM 940 O O . LEU A 1 124 ? 9.198 0.893 -9.134 1.00 97.25 124 LEU A O 1
ATOM 944 N N . ILE A 1 125 ? 8.843 2.859 -8.112 1.00 95.38 125 ILE A N 1
ATOM 945 C CA . ILE A 1 125 ? 10.019 2.827 -7.245 1.00 95.38 125 ILE A CA 1
ATOM 946 C C . ILE A 1 125 ? 9.572 2.526 -5.814 1.00 95.38 125 ILE A C 1
ATOM 948 O O . ILE A 1 125 ? 8.889 3.322 -5.165 1.00 95.38 125 ILE A O 1
ATOM 952 N N . VAL A 1 126 ? 10.019 1.379 -5.303 1.00 96.44 126 VAL A N 1
ATOM 953 C CA . VAL A 1 126 ? 9.822 0.957 -3.911 1.00 96.44 126 VAL A CA 1
ATOM 954 C C . VAL A 1 126 ? 11.152 1.106 -3.177 1.00 96.44 126 VAL A C 1
ATOM 956 O O . VAL A 1 126 ? 12.090 0.346 -3.414 1.00 96.44 126 VAL A O 1
ATOM 959 N N . LEU A 1 127 ? 11.245 2.115 -2.313 1.00 95.06 127 LEU A N 1
ATOM 960 C CA . LEU A 1 127 ? 12.456 2.424 -1.552 1.00 95.06 127 LEU A CA 1
ATOM 961 C C . LEU A 1 127 ? 12.589 1.485 -0.348 1.00 95.06 127 LEU A C 1
ATOM 963 O O . LEU A 1 127 ? 11.593 0.976 0.158 1.00 95.06 127 LEU A O 1
ATOM 967 N N . GLU A 1 128 ? 13.809 1.288 0.159 1.00 93.06 128 GLU A N 1
ATOM 968 C CA . GLU A 1 128 ? 14.079 0.366 1.280 1.00 93.06 128 GLU A CA 1
ATOM 969 C C . GLU A 1 128 ? 13.237 0.659 2.530 1.00 93.06 128 GLU A C 1
ATOM 971 O O . GLU A 1 128 ? 12.834 -0.255 3.241 1.00 93.06 128 GLU A O 1
ATOM 976 N N . ASN A 1 129 ? 12.920 1.929 2.778 1.00 93.62 129 ASN A N 1
ATOM 977 C CA . ASN A 1 129 ? 12.137 2.361 3.930 1.00 93.62 129 ASN A CA 1
ATOM 978 C C . ASN A 1 129 ? 10.617 2.381 3.695 1.00 93.62 129 ASN A C 1
ATOM 980 O O . ASN A 1 129 ? 9.893 2.714 4.630 1.00 93.62 129 ASN A O 1
ATOM 984 N N . THR A 1 130 ? 10.118 2.044 2.499 1.00 96.69 130 THR A N 1
ATOM 985 C CA . THR A 1 130 ? 8.682 2.122 2.163 1.00 96.69 130 THR A CA 1
ATOM 986 C C . THR A 1 130 ? 7.802 1.329 3.139 1.00 96.69 130 THR A C 1
ATOM 988 O O . THR A 1 130 ? 6.705 1.778 3.477 1.00 96.69 130 THR A O 1
ATOM 991 N N . PHE A 1 131 ? 8.285 0.182 3.633 1.00 97.56 131 PHE A N 1
ATOM 992 C CA . PHE A 1 131 ? 7.549 -0.673 4.576 1.00 97.56 131 PHE A CA 1
ATOM 993 C C . PHE A 1 131 ? 8.138 -0.709 5.991 1.00 97.56 131 PHE A C 1
ATOM 995 O O . PHE A 1 131 ? 7.736 -1.542 6.802 1.00 97.56 131 PHE A O 1
ATOM 1002 N N . LYS A 1 132 ? 9.073 0.192 6.308 1.00 97.25 132 LYS A N 1
ATOM 1003 C CA . LYS A 1 132 ? 9.653 0.276 7.650 1.00 97.25 132 LYS A CA 1
ATOM 1004 C C . LYS A 1 132 ? 8.556 0.560 8.682 1.00 97.25 132 LYS A C 1
ATOM 1006 O O . LYS A 1 132 ? 7.762 1.479 8.494 1.00 97.25 132 LYS A O 1
ATOM 1011 N N . GLY A 1 133 ? 8.533 -0.197 9.775 1.00 97.56 133 GLY A N 1
ATOM 1012 C CA . GLY A 1 133 ? 7.487 -0.157 10.800 1.00 97.56 133 GLY A CA 1
ATOM 1013 C C . GLY A 1 133 ? 6.304 -1.099 10.545 1.00 97.56 133 GLY A C 1
ATOM 1014 O O . GLY A 1 133 ? 5.387 -1.131 11.365 1.00 97.56 133 GLY A O 1
ATOM 1015 N N . LEU A 1 134 ? 6.298 -1.846 9.434 1.00 98.12 134 LEU A N 1
ATOM 1016 C CA . LEU A 1 134 ? 5.270 -2.842 9.106 1.00 98.12 134 LEU A CA 1
ATOM 1017 C C . LEU A 1 134 ? 5.782 -4.290 9.147 1.00 98.12 134 LEU A C 1
ATOM 1019 O O . LEU A 1 134 ? 5.085 -5.208 8.712 1.00 98.12 134 LEU A O 1
ATOM 1023 N N . GLU A 1 135 ? 6.980 -4.512 9.688 1.00 96.44 135 GLU A N 1
ATOM 1024 C CA . GLU A 1 135 ? 7.687 -5.800 9.703 1.00 96.44 135 GLU A CA 1
ATOM 1025 C C . GLU A 1 135 ? 6.836 -6.922 10.322 1.00 96.44 135 GLU A C 1
ATOM 1027 O O . GLU A 1 135 ? 6.859 -8.070 9.876 1.00 96.44 135 GLU A O 1
ATOM 1032 N N . THR A 1 136 ? 6.033 -6.565 11.329 1.00 96.06 136 THR A N 1
ATOM 1033 C CA . THR A 1 136 ? 5.205 -7.492 12.115 1.00 96.06 136 THR A CA 1
ATOM 1034 C C . THR A 1 136 ? 3.710 -7.416 11.806 1.00 96.06 136 THR A C 1
ATOM 1036 O O . THR A 1 136 ? 2.929 -8.178 12.377 1.00 96.06 136 THR A O 1
ATOM 1039 N N . THR A 1 137 ? 3.286 -6.512 10.921 1.00 97.62 137 THR A N 1
ATOM 1040 C CA . THR A 1 137 ? 1.863 -6.262 10.648 1.00 97.62 137 THR A CA 1
ATOM 1041 C C . THR A 1 137 ? 1.471 -6.611 9.221 1.00 97.62 137 THR A C 1
ATOM 1043 O O . THR A 1 137 ? 0.401 -7.193 9.038 1.00 97.62 137 THR A O 1
ATOM 1046 N N . LEU A 1 138 ? 2.322 -6.328 8.227 1.00 98.38 138 LEU A N 1
ATOM 1047 C CA . LEU A 1 138 ? 1.991 -6.533 6.819 1.00 98.38 138 LEU A CA 1
ATOM 1048 C C . LEU A 1 138 ? 2.064 -8.016 6.443 1.00 98.38 138 LEU A C 1
ATOM 1050 O O . LEU A 1 138 ? 3.127 -8.635 6.471 1.00 98.38 138 LEU A O 1
ATOM 1054 N N . LYS A 1 139 ? 0.914 -8.567 6.052 1.00 98.00 139 LYS A N 1
ATOM 1055 C CA . LYS A 1 139 ? 0.739 -9.980 5.696 1.00 98.00 139 LYS A CA 1
ATOM 1056 C C . LYS A 1 139 ? 0.560 -10.197 4.206 1.00 98.00 139 LYS A C 1
ATOM 1058 O O . LYS A 1 139 ? 1.049 -11.184 3.670 1.00 98.00 139 LYS A O 1
ATOM 1063 N N . ASN A 1 140 ? -0.124 -9.273 3.540 1.00 98.44 140 ASN A N 1
ATOM 1064 C CA . ASN A 1 140 ? -0.447 -9.386 2.126 1.00 98.44 140 ASN A CA 1
ATOM 1065 C C . ASN A 1 140 ? 0.089 -8.167 1.383 1.00 98.44 140 ASN A C 1
ATOM 1067 O O . ASN A 1 140 ? -0.304 -7.037 1.675 1.00 98.44 140 ASN A O 1
ATOM 1071 N N . LEU A 1 141 ? 0.962 -8.405 0.409 1.00 98.50 141 LEU A N 1
ATOM 1072 C CA . LEU A 1 141 ? 1.477 -7.379 -0.484 1.00 98.50 141 LEU A CA 1
ATOM 1073 C C . LEU A 1 141 ? 1.200 -7.785 -1.928 1.00 98.50 141 LEU A C 1
ATOM 1075 O O . LEU A 1 141 ? 1.729 -8.779 -2.420 1.00 98.50 141 LEU A O 1
ATOM 1079 N N . THR A 1 142 ? 0.391 -6.986 -2.615 1.00 98.69 142 THR A N 1
ATOM 1080 C CA . THR A 1 142 ? 0.221 -7.075 -4.063 1.00 98.69 142 THR A CA 1
ATOM 1081 C C . THR A 1 142 ? 0.734 -5.807 -4.722 1.00 98.69 142 THR A C 1
ATOM 1083 O O . THR A 1 142 ? 0.295 -4.715 -4.374 1.00 98.69 142 THR A O 1
ATOM 1086 N N . ILE A 1 143 ? 1.630 -5.958 -5.695 1.00 98.38 143 ILE A N 1
ATOM 1087 C CA . ILE A 1 143 ? 2.019 -4.902 -6.629 1.00 98.38 143 ILE A CA 1
ATOM 1088 C C . ILE A 1 143 ? 1.890 -5.485 -8.033 1.00 98.38 143 ILE A C 1
ATOM 1090 O O . ILE A 1 143 ? 2.757 -6.225 -8.485 1.00 98.38 143 ILE A O 1
ATOM 1094 N N . ASP A 1 144 ? 0.788 -5.192 -8.705 1.00 98.44 144 ASP A N 1
ATOM 1095 C CA . ASP A 1 144 ? 0.388 -5.810 -9.966 1.00 98.44 144 ASP A CA 1
ATOM 1096 C C . ASP A 1 144 ? 0.299 -4.760 -11.072 1.00 98.44 144 ASP A C 1
ATOM 1098 O O . ASP A 1 144 ? -0.294 -3.699 -10.885 1.00 98.44 144 ASP A O 1
ATOM 1102 N N . SER A 1 145 ? 0.870 -5.057 -12.240 1.00 98.12 145 SER A N 1
ATOM 1103 C CA . SER A 1 145 ? 0.830 -4.153 -13.398 1.00 98.12 145 SER A CA 1
ATOM 1104 C C . SER A 1 145 ? 1.392 -2.754 -13.097 1.00 98.12 145 SER A C 1
ATOM 1106 O O . SER A 1 145 ? 0.789 -1.743 -13.446 1.00 98.12 145 SER A O 1
ATOM 1108 N N . CYS A 1 146 ? 2.558 -2.686 -12.443 1.00 98.19 146 CYS A N 1
ATOM 1109 C CA . CYS A 1 146 ? 3.218 -1.428 -12.058 1.00 98.19 146 CYS A CA 1
ATOM 1110 C C . CYS A 1 146 ? 4.641 -1.283 -12.617 1.00 98.19 146 CYS A C 1
ATOM 1112 O O . CYS A 1 146 ? 5.450 -0.494 -12.124 1.00 98.19 146 CYS A O 1
ATOM 1114 N N . SER A 1 147 ? 4.956 -2.044 -13.670 1.00 97.44 147 SER A N 1
ATOM 1115 C CA . SER A 1 147 ? 6.247 -2.008 -14.367 1.00 97.44 147 SER A CA 1
ATOM 1116 C C . SER A 1 147 ? 7.474 -2.214 -13.463 1.00 97.44 147 SER A C 1
ATOM 1118 O O . SER A 1 147 ? 8.567 -1.801 -13.851 1.00 97.44 147 SER A O 1
ATOM 1120 N N . LEU A 1 148 ? 7.338 -2.865 -12.296 1.00 96.81 148 LEU A N 1
ATOM 1121 C CA . LEU A 1 148 ? 8.483 -3.166 -11.426 1.00 96.81 148 LEU A CA 1
ATOM 1122 C C . LEU A 1 148 ? 9.549 -3.938 -12.209 1.00 96.81 148 LEU A C 1
ATOM 1124 O O . LEU A 1 148 ? 9.230 -4.913 -12.884 1.00 96.81 148 LEU A O 1
ATOM 1128 N N . LYS A 1 149 ? 10.808 -3.507 -12.110 1.00 95.19 149 LYS A N 1
ATOM 1129 C CA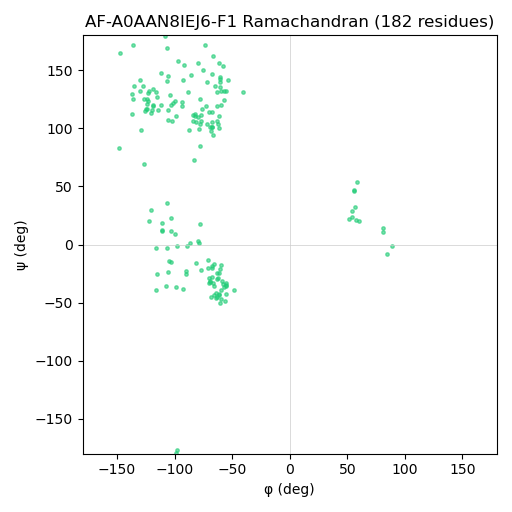 . LYS A 1 149 ? 11.949 -4.147 -12.791 1.00 95.19 149 LYS A CA 1
ATOM 1130 C C . LYS A 1 149 ? 12.612 -5.242 -11.958 1.00 95.19 149 LYS A C 1
ATOM 1132 O O . LYS A 1 149 ? 13.265 -6.128 -12.495 1.00 95.19 149 LYS A O 1
ATOM 1137 N N . GLU A 1 150 ? 12.439 -5.186 -10.645 1.00 94.88 150 GLU A N 1
ATOM 1138 C CA . GLU A 1 150 ? 13.035 -6.119 -9.698 1.00 94.88 150 GLU A CA 1
ATOM 1139 C C . GLU A 1 150 ? 12.114 -6.332 -8.497 1.00 94.88 150 GLU A C 1
ATOM 1141 O O . GLU A 1 150 ? 11.180 -5.562 -8.258 1.00 94.88 150 GLU A O 1
ATOM 1146 N N . ILE A 1 151 ? 12.392 -7.387 -7.733 1.00 95.06 151 ILE A N 1
ATOM 1147 C CA . ILE A 1 151 ? 11.755 -7.618 -6.438 1.00 95.06 151 ILE A CA 1
ATOM 1148 C C . ILE A 1 151 ? 12.332 -6.601 -5.436 1.00 95.06 151 ILE A C 1
ATOM 1150 O O . ILE A 1 151 ? 13.543 -6.639 -5.190 1.00 95.06 151 ILE A O 1
ATOM 1154 N N . PRO A 1 152 ? 11.510 -5.721 -4.832 1.00 94.19 152 PRO A N 1
ATOM 1155 C CA . PRO A 1 152 ? 12.014 -4.653 -3.978 1.00 94.19 152 PRO A CA 1
ATOM 1156 C C . PRO A 1 152 ? 12.782 -5.148 -2.758 1.00 94.19 152 PRO A C 1
ATOM 1158 O O . PRO A 1 152 ? 12.368 -6.083 -2.079 1.00 94.19 152 PRO A O 1
ATOM 1161 N N . ALA A 1 153 ? 13.847 -4.434 -2.405 1.00 93.69 153 ALA A N 1
ATOM 1162 C CA . ALA A 1 153 ? 14.608 -4.672 -1.184 1.00 93.69 153 ALA A CA 1
ATOM 1163 C C . ALA A 1 153 ? 13.777 -4.602 0.099 1.00 93.69 153 ALA A C 1
ATOM 1165 O O . ALA A 1 153 ? 13.984 -5.385 1.022 1.00 93.69 153 ALA A O 1
ATOM 1166 N N . ALA A 1 154 ? 12.815 -3.684 0.108 1.00 94.81 154 ALA A N 1
ATOM 1167 C CA . ALA A 1 154 ? 11.981 -3.358 1.254 1.00 94.81 154 ALA A CA 1
ATOM 1168 C C . ALA A 1 154 ? 11.150 -4.537 1.783 1.00 94.81 154 ALA A C 1
ATOM 1170 O O . ALA A 1 154 ? 10.653 -4.473 2.902 1.00 94.81 154 ALA A O 1
ATOM 1171 N N . ILE A 1 155 ? 10.966 -5.608 1.000 1.00 95.25 155 ILE A N 1
ATOM 1172 C CA . ILE A 1 155 ? 10.187 -6.766 1.456 1.00 95.25 155 ILE A CA 1
ATOM 1173 C C . ILE A 1 155 ? 10.997 -7.716 2.341 1.00 95.25 155 ILE A C 1
ATOM 1175 O O . ILE A 1 155 ? 10.401 -8.570 2.998 1.00 95.25 155 ILE A O 1
ATOM 1179 N N . THR A 1 156 ? 12.333 -7.616 2.350 1.00 93.00 156 THR A N 1
ATOM 1180 C CA . THR A 1 156 ? 13.209 -8.553 3.072 1.00 93.00 156 THR A CA 1
ATOM 1181 C C . THR A 1 156 ? 12.829 -8.638 4.552 1.00 93.00 156 THR A C 1
ATOM 1183 O O . THR A 1 156 ? 12.659 -9.748 5.061 1.00 93.00 156 THR A O 1
ATOM 1186 N N . ASP A 1 157 ? 12.547 -7.494 5.177 1.00 91.94 157 ASP A N 1
ATOM 1187 C CA . ASP A 1 157 ? 12.285 -7.376 6.618 1.00 91.94 157 ASP A CA 1
ATOM 1188 C C . ASP A 1 157 ? 10.812 -7.612 7.007 1.00 91.94 157 ASP A C 1
ATOM 1190 O O . ASP A 1 157 ? 10.453 -7.557 8.177 1.00 91.94 157 ASP A O 1
ATOM 1194 N N . LEU A 1 158 ? 9.932 -7.914 6.045 1.00 95.25 158 LEU A N 1
ATOM 1195 C CA . LEU A 1 158 ? 8.527 -8.235 6.323 1.00 95.25 158 LEU A CA 1
ATOM 1196 C C . LEU A 1 158 ? 8.380 -9.669 6.850 1.00 9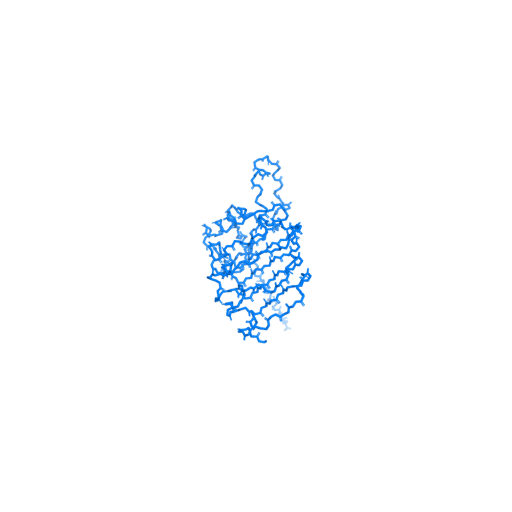5.25 158 LEU A C 1
ATOM 1198 O O . LEU A 1 158 ? 8.157 -10.605 6.078 1.00 95.25 158 LEU A O 1
ATOM 1202 N N . GLU A 1 159 ? 8.553 -9.859 8.154 1.00 91.38 159 GLU A N 1
ATOM 1203 C CA . GLU A 1 159 ? 8.593 -11.168 8.825 1.00 91.38 159 GLU A CA 1
ATOM 1204 C C . GLU A 1 159 ? 7.247 -11.907 8.816 1.00 91.38 159 GLU A C 1
ATOM 1206 O O . GLU A 1 159 ? 7.208 -13.137 8.868 1.00 91.38 159 GLU A O 1
ATOM 1211 N N . GLN A 1 160 ? 6.138 -11.166 8.764 1.00 95.00 160 GLN A N 1
ATOM 1212 C CA . GLN A 1 160 ? 4.780 -11.725 8.757 1.00 95.00 160 GLN A CA 1
ATOM 1213 C C . GLN A 1 160 ? 4.157 -11.796 7.360 1.00 95.00 160 GLN A C 1
ATOM 1215 O O . GLN A 1 160 ? 2.970 -12.094 7.253 1.00 95.00 160 GLN A O 1
ATOM 1220 N N . LEU A 1 161 ? 4.925 -11.536 6.296 1.00 96.06 161 LEU A N 1
ATOM 1221 C CA . LEU A 1 161 ? 4.402 -11.588 4.935 1.00 96.06 161 LEU A CA 1
ATOM 1222 C C . LEU A 1 161 ? 4.042 -13.035 4.563 1.00 96.06 161 LEU A C 1
ATOM 1224 O O . LEU A 1 161 ? 4.914 -13.897 4.463 1.00 96.06 161 LEU A O 1
ATOM 1228 N N . GLU A 1 162 ? 2.751 -13.274 4.365 1.00 95.38 162 GLU A N 1
ATOM 1229 C CA . GLU A 1 162 ? 2.142 -14.557 4.003 1.00 95.38 162 GLU A CA 1
ATOM 1230 C C . GLU A 1 162 ? 1.868 -14.624 2.493 1.00 95.38 162 GLU A C 1
ATOM 1232 O O . GLU A 1 162 ? 2.037 -15.670 1.875 1.00 95.38 162 GLU A O 1
ATOM 1237 N N . THR A 1 163 ? 1.482 -13.498 1.883 1.00 95.94 163 THR A N 1
ATOM 1238 C CA . THR A 1 163 ? 1.158 -13.419 0.454 1.00 95.94 163 THR A CA 1
ATOM 1239 C C . THR A 1 163 ? 1.960 -12.316 -0.224 1.00 95.94 163 THR A C 1
ATOM 1241 O O . THR A 1 163 ? 1.876 -11.147 0.160 1.00 95.94 163 THR A O 1
ATOM 1244 N N . LEU A 1 164 ? 2.680 -12.677 -1.289 1.00 96.44 164 LEU A N 1
ATOM 1245 C CA . LEU A 1 164 ? 3.369 -11.747 -2.181 1.00 96.44 164 LEU A CA 1
ATOM 1246 C C . LEU A 1 164 ? 2.922 -11.977 -3.627 1.00 96.44 164 LEU A C 1
ATOM 1248 O O . LEU A 1 164 ? 3.186 -13.030 -4.203 1.00 96.44 164 LEU A O 1
ATOM 1252 N N . VAL A 1 165 ? 2.293 -10.970 -4.229 1.00 97.31 165 VAL A N 1
ATOM 1253 C CA . VAL A 1 165 ? 1.879 -10.994 -5.637 1.00 97.31 165 VAL A CA 1
ATOM 1254 C C . VAL A 1 165 ? 2.574 -9.860 -6.379 1.00 97.31 165 VAL A C 1
ATOM 1256 O O . VAL A 1 165 ? 2.333 -8.691 -6.095 1.00 97.31 165 VAL A O 1
ATOM 1259 N N . LEU A 1 166 ? 3.425 -10.210 -7.345 1.00 97.06 166 LEU A N 1
ATOM 1260 C CA . LEU A 1 166 ? 4.168 -9.262 -8.189 1.00 97.06 166 LEU A CA 1
ATOM 1261 C C . LEU A 1 166 ? 3.849 -9.447 -9.684 1.00 97.06 166 LEU A C 1
ATOM 1263 O O . LEU A 1 166 ? 4.704 -9.223 -10.544 1.00 97.06 166 LEU A O 1
ATOM 1267 N N . SER A 1 167 ? 2.636 -9.905 -9.998 1.00 96.88 167 SER A N 1
ATOM 1268 C CA . SER A 1 167 ? 2.205 -10.240 -11.360 1.00 96.88 167 SER A CA 1
ATOM 1269 C C . SER A 1 167 ? 2.245 -9.046 -12.319 1.00 96.88 167 SER A C 1
ATOM 1271 O O . SER A 1 167 ? 2.205 -7.888 -11.908 1.00 96.88 167 SER A O 1
ATOM 1273 N N . ASN A 1 168 ? 2.346 -9.340 -13.620 1.00 97.56 168 ASN A N 1
ATOM 1274 C CA . ASN A 1 168 ? 2.289 -8.353 -14.708 1.00 97.56 168 ASN A CA 1
ATOM 1275 C C . ASN A 1 168 ? 3.286 -7.183 -14.571 1.00 97.56 168 ASN A C 1
ATOM 1277 O O . ASN A 1 168 ? 3.055 -6.076 -15.052 1.00 97.56 168 ASN A O 1
ATOM 1281 N N . ASN A 1 169 ? 4.419 -7.429 -13.918 1.00 98.19 169 ASN A N 1
ATOM 1282 C CA . ASN A 1 169 ? 5.544 -6.505 -13.874 1.00 98.19 169 ASN A CA 1
ATOM 1283 C C . ASN A 1 169 ? 6.611 -6.882 -14.913 1.00 98.19 169 ASN A C 1
ATOM 1285 O O . ASN A 1 169 ? 6.445 -7.810 -15.700 1.00 98.19 169 ASN A O 1
ATOM 1289 N N . LYS A 1 170 ? 7.724 -6.148 -14.913 1.00 97.06 170 LYS A N 1
ATOM 1290 C CA . LYS A 1 170 ? 8.878 -6.334 -15.804 1.00 97.06 170 LYS A CA 1
ATOM 1291 C C . LYS A 1 170 ? 10.061 -6.951 -15.045 1.00 97.06 170 LYS A C 1
ATOM 1293 O O . LYS A 1 170 ? 11.206 -6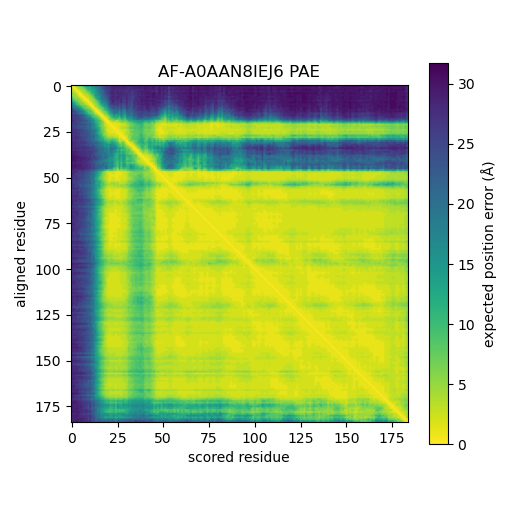.575 -15.271 1.00 97.06 170 LYS A O 1
ATOM 1298 N N . ILE A 1 171 ? 9.773 -7.845 -14.097 1.00 95.44 171 ILE A N 1
ATOM 1299 C CA . ILE A 1 171 ? 10.789 -8.495 -13.265 1.00 95.44 171 ILE A CA 1
ATOM 1300 C C . ILE A 1 171 ? 11.471 -9.581 -14.096 1.00 95.44 171 ILE A C 1
ATOM 1302 O O . ILE A 1 171 ? 10.856 -10.591 -14.428 1.00 95.44 171 ILE A O 1
ATOM 1306 N N . GLU A 1 172 ? 12.744 -9.375 -14.422 1.00 92.19 172 GLU A N 1
ATOM 1307 C CA . GLU A 1 172 ? 13.535 -10.319 -15.227 1.00 92.19 172 GLU A CA 1
ATOM 1308 C C . GLU A 1 172 ? 14.265 -11.358 -14.365 1.00 92.19 172 GLU A C 1
ATOM 1310 O O . GLU A 1 172 ? 14.561 -12.469 -14.815 1.00 92.19 172 GLU A O 1
ATOM 1315 N N . HIS A 1 173 ? 14.547 -11.014 -13.105 1.00 89.12 173 HIS A N 1
ATOM 1316 C CA . HIS A 1 173 ? 15.352 -11.828 -12.203 1.00 89.12 173 HIS A CA 1
ATOM 1317 C C . HIS A 1 173 ? 14.725 -11.936 -10.813 1.00 89.12 173 HIS A C 1
ATOM 1319 O O . HIS A 1 173 ? 14.290 -10.951 -10.214 1.00 89.12 173 HIS A O 1
ATOM 1325 N N . VAL A 1 174 ? 14.735 -13.155 -10.274 1.00 87.56 174 VAL A N 1
ATOM 1326 C CA . VAL A 1 174 ? 14.332 -13.438 -8.895 1.00 87.56 174 VAL A CA 1
ATOM 1327 C C . VAL A 1 174 ? 15.587 -13.546 -8.037 1.00 87.56 174 VAL A C 1
ATOM 1329 O O . VAL A 1 174 ? 16.367 -14.489 -8.157 1.00 87.56 174 VAL A O 1
ATOM 1332 N N . HIS A 1 175 ? 15.786 -12.572 -7.152 1.00 84.25 175 HIS A N 1
ATOM 1333 C CA . HIS A 1 175 ? 16.915 -12.552 -6.226 1.00 84.25 175 HIS A CA 1
ATOM 1334 C C . HIS A 1 175 ? 16.561 -13.314 -4.943 1.00 84.25 175 HIS A C 1
ATOM 1336 O O . HIS A 1 175 ? 15.940 -12.752 -4.044 1.00 84.25 175 HIS A O 1
ATOM 1342 N N . ALA A 1 176 ? 16.987 -14.577 -4.836 1.00 81.88 176 ALA A N 1
ATOM 1343 C CA . ALA A 1 176 ? 16.664 -15.460 -3.705 1.00 81.88 176 ALA A CA 1
ATOM 1344 C C . ALA A 1 176 ? 16.874 -14.847 -2.297 1.00 81.88 176 ALA A C 1
ATOM 1346 O O . ALA A 1 176 ? 15.999 -15.036 -1.451 1.00 81.88 176 ALA A O 1
ATOM 1347 N N . PRO A 1 177 ? 17.931 -14.049 -2.018 1.00 85.38 177 PRO A N 1
ATOM 1348 C CA . PRO A 1 177 ? 18.095 -13.408 -0.707 1.00 85.38 177 PRO A CA 1
ATOM 1349 C C . PRO A 1 177 ? 16.956 -12.458 -0.306 1.00 85.38 177 PRO A C 1
ATOM 1351 O O . PRO A 1 177 ? 16.761 -12.198 0.875 1.00 85.38 177 PRO A O 1
ATOM 1354 N N . ARG A 1 178 ? 16.170 -11.940 -1.261 1.00 82.81 178 ARG A N 1
ATOM 1355 C CA . ARG A 1 178 ? 14.994 -11.102 -0.963 1.00 82.81 178 ARG A CA 1
ATOM 1356 C C . ARG A 1 178 ? 13.841 -11.897 -0.345 1.00 82.81 178 ARG A C 1
ATOM 1358 O O . ARG A 1 178 ? 12.971 -11.310 0.289 1.00 82.81 178 ARG A O 1
ATOM 1365 N N . LEU A 1 179 ? 13.848 -13.217 -0.523 1.00 84.19 179 LEU A N 1
ATOM 1366 C CA . LEU A 1 179 ? 12.768 -14.125 -0.143 1.00 84.19 179 LEU A CA 1
ATOM 1367 C C . LEU A 1 179 ? 13.185 -15.125 0.948 1.00 84.19 179 LEU A C 1
ATOM 1369 O O . LEU A 1 179 ? 12.347 -15.881 1.420 1.00 84.19 179 LEU A O 1
ATOM 1373 N N . SER A 1 180 ? 14.451 -15.121 1.384 1.00 81.69 180 SER A N 1
ATOM 1374 C CA . SER A 1 180 ? 15.018 -16.167 2.252 1.00 81.69 180 SER A CA 1
ATOM 1375 C C . SER A 1 180 ? 14.344 -16.310 3.618 1.00 81.69 180 SER A C 1
ATOM 1377 O O . SER A 1 180 ? 14.418 -17.374 4.220 1.00 81.69 180 SER A O 1
ATOM 1379 N N . ASN A 1 181 ? 13.706 -15.247 4.111 1.00 79.38 181 ASN A N 1
ATOM 1380 C CA . ASN A 1 181 ? 13.059 -15.214 5.427 1.00 79.38 181 ASN A CA 1
ATOM 1381 C C . ASN A 1 181 ? 11.528 -15.335 5.333 1.00 79.38 181 ASN A C 1
ATOM 1383 O O . ASN A 1 181 ? 10.828 -15.038 6.300 1.00 79.38 181 ASN A O 1
ATOM 1387 N N . LYS A 1 182 ? 10.993 -15.688 4.160 1.00 82.06 182 LYS A N 1
ATOM 1388 C CA . LYS A 1 182 ? 9.553 -15.833 3.930 1.00 82.06 182 LYS A CA 1
ATOM 1389 C C . LYS A 1 182 ? 9.146 -17.287 4.156 1.00 82.06 182 LYS A C 1
ATOM 1391 O O . LYS A 1 182 ? 9.910 -18.197 3.847 1.00 82.06 182 LYS A O 1
ATOM 1396 N N . LYS A 1 183 ? 7.973 -17.492 4.754 1.00 72.69 183 LYS A N 1
ATOM 1397 C CA . LYS A 1 183 ? 7.426 -18.836 4.981 1.00 72.69 183 LYS A CA 1
ATOM 1398 C C . LYS A 1 183 ? 6.966 -19.419 3.641 1.00 72.69 183 LYS A C 1
ATOM 1400 O O . LYS A 1 183 ? 6.433 -18.674 2.822 1.00 72.69 183 LYS A O 1
ATOM 1405 N N . GLU A 1 184 ? 7.216 -20.712 3.441 1.00 60.25 184 GLU A N 1
ATOM 1406 C CA . GLU A 1 184 ? 6.664 -21.496 2.322 1.00 60.25 184 GLU A CA 1
ATOM 1407 C C . GLU A 1 184 ? 5.159 -21.739 2.484 1.00 60.25 184 GLU A C 1
ATOM 1409 O O . GLU A 1 184 ? 4.705 -21.885 3.647 1.00 60.25 184 GLU A O 1
#

Secondary structure (DSSP, 8-state):
---------------------BTTB--GGGTTT-----HHHHHT--SEEEEE-GGGEEEEEE-TT--HHHHHHHHHHHHHTT-EEEEEEEES-PPGGGB---HHHH-TT--EEEEE----SSPPB--TTTTTT-TTT--EEEEESS---S--GGGTT-TT--EEE-TTS------GGGTTTS--

Foldseek 3Di:
DDDDDDDDDPDPPPDPPPQDAQVQAAAPVCVVPDPPVDPVCVVSVLQWHWHADPPQEIAIEHEPPHAVVSLQRNLVSSVVSVGAHAHYEYYQDEYDVLEAAQVCVSGLQHAEYAYEQYPDPDARDYDLRNDPSCLPRHAYDHDEQRQHQADDLNQQSNQNHNYYHDYNHNHPDHDVSSCVNPDD

Mean predicted aligned error: 8.67 Å

InterPro domains:
  IPR032675 Leucine-rich repeat domain superfamily [G3DSA:3.80.10.10] (46-183)

pLDDT: mean 85.55, std 18.21, range [35.56, 98.81]

Radius of gyration: 21.29 Å; Cα contacts (8 Å, |Δi|>4): 364; chains: 1; bounding box: 76×60×40 Å

Nearest PDB structures (foldseek):
  4tzh-assembly2_B  TM=6.358E-01  e=2.700E-02  Leptospira interrogans
  4u09-assembly1_A  TM=8.160E-01  e=3.697E-01  Leptospira interrogans serovar Copenhageni str. Fiocruz L1-130
  2z63-assembly1_A  TM=8.089E-01  e=3.697E-01  Homo sapiens
  6gff-assembly1_I  TM=7.652E-01  e=7.317E-01  Homo sapiens
  6gff-assembly2_J  TM=5.713E-01  e=2.482E-01  Homo sapiens

Organism: Trichostrongylus colubriformis (NCBI:txid6319)